Protein AF-0000000079019647 (afdb_homodimer)

pLDDT: mean 91.31, std 11.48, range [35.97, 98.75]

Sequence (266 aa):
MFEDVRTRSVQATQAAEEFSKLYFETFDKRRQAICKIYQDKATVVWNGNAVSGTEEITKFFDSLPQSEFVTEGMDTQPIGAGIQNEGSNAIMVTFYGKVKFAGSNFKTFTQTFILSAHDNKWKIVSDNFRFTEMFEDVRTRSVQATQAAEEFSKLYFETFDKRRQAICKIYQDKATVVWNGNAVSGTEEITKFFDSLPQSEFVTEGMDTQPIGAGIQNEGSNAIMVTFYGKVKFAGSNFKTFTQTFILSAHDNKWKIVSDNFRFTE

Solvent-accessible surface area (backbone atoms only — not comparable to full-atom values): 13837 Å² total; per-residue (Å²): 123,74,69,54,56,57,52,42,45,52,51,34,45,53,52,46,53,54,46,48,55,53,49,54,47,29,56,66,76,37,54,89,56,42,49,75,48,37,38,66,78,18,38,36,31,54,67,82,44,74,40,5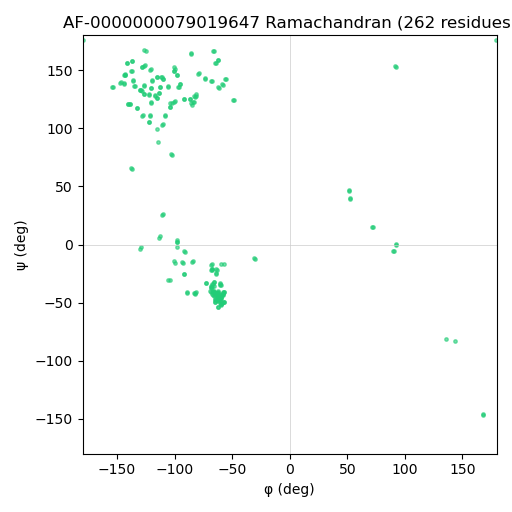4,27,48,68,50,44,41,54,51,60,69,68,50,66,60,61,49,79,44,79,73,47,74,46,67,40,61,46,18,72,59,53,60,55,87,77,34,52,28,31,39,37,34,39,32,32,38,34,26,40,69,96,52,66,74,39,31,32,41,37,39,34,36,34,23,51,58,97,91,36,73,28,30,33,33,38,42,37,35,75,38,116,122,73,69,54,56,58,50,43,43,52,52,34,46,52,53,48,52,55,47,48,54,52,49,54,48,30,56,67,75,36,54,90,57,44,50,75,48,36,38,66,78,18,38,37,31,54,66,82,44,74,39,55,26,48,70,50,44,41,54,52,59,69,67,50,66,61,61,50,80,46,78,74,48,75,46,67,40,63,45,18,72,61,54,60,53,88,76,33,54,27,31,38,37,37,39,32,34,37,34,25,40,69,95,54,67,74,39,32,32,40,37,39,35,36,34,22,53,56,96,92,37,74,27,30,33,33,37,42,36,36,76,41,111

Secondary structure (DSSP, 8-state):
--HHHHHHHHHHHHHHHHHHHHHHHHHHH-GGGGGGGEEEEEEEEETTEEEESHHHHHHHHHHSPPEEEEEEEEEEEE-HHHHS-TT--EEEEEEEEEEEETTS--EEEEEEEEEEEETTEEEEEEEEEEEE-/--HHHHHHHHHHHHHHHHHHHHHHHHHHH-GGGGGGGEEEEEEEEETTEEEESHHHHHHHHHHSPPEEEEEEEEEEEE-HHHHS-TT--EEEEEEEEEEEETTS--EEEEEEEEEEEETTEEEEEEEEEEEE-

Nearest PDB structures (foldseek):
  1jkg-assembly1_A  TM=9.512E-01  e=1.164E-14  Homo sapiens
  6ihj-assembly1_B  TM=9.553E-01  e=8.225E-14  Drosophila melanogaster
  3nv0-assembly1_B  TM=9.045E-01  e=6.886E-14  Caenorhabditis elegans
  6mrk-assembly2_V  TM=9.485E-01  e=3.617E-13  Drosophila melanogaster
  1ask-assembly1_B  TM=9.361E-01  e=2.065E-09  Rattus norvegicus

Organism: Lymnaea stagnalis (NCBI:txid6523)

InterPro domains:
  IPR002075 Nuclear transport factor 2 domain [PF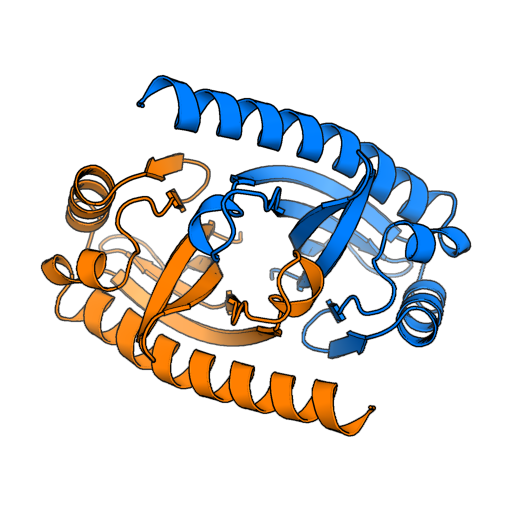02136] (16-131)
  IPR018222 Nuclear transport factor 2, eukaryote [PS50177] (15-131)
  IPR018222 Nuclear transport factor 2, eukaryote [cd00780] (11-133)
  IPR032710 NTF2-like domain superfamily [SSF54427] (5-132)
  IPR045875 Nuclear transport factor 2 [PTHR12612] (11-132)

Foldseek 3Di:
DVVVQVVLQVVQVVVLVVVVVVQVCCLQPPQLCNLVQADQFAWEQAANDIDTGSVRVNVVSVPFAHKDDDWPDKDKHFCQVPVDDPPWGKMKMKTWDWMDGPPGDIFIKIKIFIWTDDPNGTHTRYIYIHTDD/DVVVQVVLQVVQVVVLVVVVVVQVCCLQPPQLCNLVQADQFAWEQAANDIDTGSVRVNVVSVPFAHKDDDWPDKDKHFDQVPPDDPPWGKMKMKTWDWMDGPPGDIFIKIKIFIWTDDPNGTHTRYIYIHTDD

Structure (mmCIF, N/CA/C/O backbone):
data_AF-0000000079019647-model_v1
#
loop_
_entity.id
_entity.type
_entity.pdbx_description
1 polymer 'NTF2-related export protein'
#
loop_
_atom_site.group_PDB
_atom_site.id
_atom_site.type_symbol
_atom_site.label_atom_id
_atom_site.label_alt_id
_atom_site.label_comp_id
_atom_site.label_asym_id
_atom_site.label_entity_id
_atom_site.label_seq_id
_atom_site.pdbx_PDB_ins_code
_atom_site.Cartn_x
_atom_site.Cartn_y
_atom_site.Cartn_z
_atom_site.occupancy
_atom_site.B_iso_or_equiv
_atom_site.auth_seq_id
_atom_site.auth_comp_id
_atom_site.auth_asym_id
_atom_site.auth_atom_id
_atom_site.pdbx_PDB_model_num
ATOM 1 N N . MET A 1 1 ? 14.734 19.859 -12.234 1 35.97 1 MET A N 1
ATOM 2 C CA . MET A 1 1 ? 14.398 19.391 -10.891 1 35.97 1 MET A CA 1
ATOM 3 C C . MET A 1 1 ? 12.969 18.844 -10.852 1 35.97 1 MET A C 1
ATOM 5 O O . MET A 1 1 ? 12.711 17.828 -10.219 1 35.97 1 MET A O 1
ATOM 9 N N . PHE A 1 2 ? 11.961 19.688 -11.484 1 45.34 2 PHE A N 1
ATOM 10 C CA . PHE A 1 2 ? 10.523 19.516 -11.672 1 45.34 2 PHE A CA 1
ATOM 11 C C . PHE A 1 2 ? 10.227 18.406 -12.656 1 45.34 2 PHE A C 1
ATOM 13 O O . PHE A 1 2 ? 9.258 17.656 -12.5 1 45.34 2 PHE A O 1
ATOM 20 N N . GLU A 1 3 ? 11.055 18.359 -13.727 1 50.12 3 GLU A N 1
ATOM 21 C CA . GLU A 1 3 ? 11.062 17.406 -14.828 1 50.12 3 GLU A CA 1
ATOM 22 C C . GLU A 1 3 ? 11.219 15.977 -14.312 1 50.12 3 GLU A C 1
ATOM 24 O O . GLU A 1 3 ? 10.664 15.039 -14.883 1 50.12 3 GLU A O 1
ATOM 29 N N . ASP A 1 4 ? 11.688 15.742 -12.984 1 76.06 4 ASP A N 1
ATOM 30 C CA . ASP A 1 4 ? 12.172 14.461 -12.477 1 76.06 4 ASP A CA 1
ATOM 31 C C . ASP A 1 4 ? 11.039 13.664 -11.828 1 76.06 4 ASP A C 1
ATOM 33 O O . ASP A 1 4 ? 10.859 12.484 -12.125 1 76.06 4 ASP A O 1
ATOM 37 N N . VAL A 1 5 ? 10.023 14.594 -11.375 1 73.12 5 VAL A N 1
ATOM 38 C CA . VAL A 1 5 ? 8.938 13.891 -10.695 1 73.12 5 VAL A CA 1
ATOM 39 C C . VAL A 1 5 ? 7.961 13.328 -11.727 1 73.12 5 VAL A C 1
ATOM 41 O O . 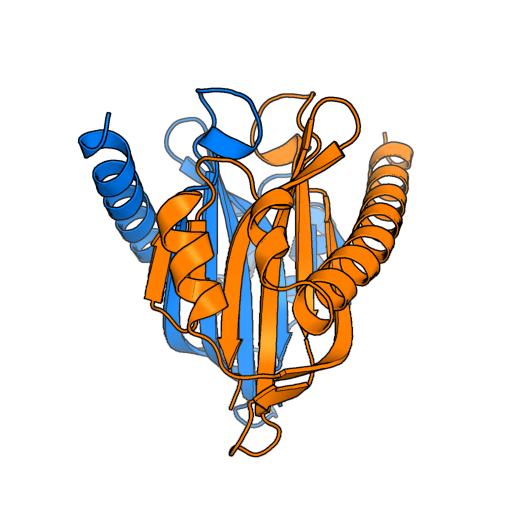VAL A 1 5 ? 7.488 12.195 -11.594 1 73.12 5 VAL A O 1
ATOM 44 N N . ARG A 1 6 ? 7.668 14.148 -12.766 1 79.5 6 ARG A N 1
ATOM 45 C CA . ARG A 1 6 ? 6.738 13.734 -13.812 1 79.5 6 ARG A CA 1
ATOM 46 C C . ARG A 1 6 ? 7.266 12.523 -14.562 1 79.5 6 ARG A C 1
ATOM 48 O O . ARG A 1 6 ? 6.508 11.602 -14.867 1 79.5 6 ARG A O 1
ATOM 55 N N . THR A 1 7 ? 8.5 12.609 -14.859 1 84.88 7 THR A N 1
ATOM 56 C CA . THR A 1 7 ? 9.109 11.492 -15.578 1 84.88 7 THR A CA 1
ATOM 57 C C . THR A 1 7 ? 9.055 10.219 -14.734 1 84.88 7 THR A C 1
ATOM 59 O O . THR A 1 7 ? 8.75 9.141 -15.25 1 84.88 7 THR A O 1
ATOM 62 N N . ARG A 1 8 ? 9.289 10.375 -13.508 1 86.44 8 ARG A N 1
ATOM 63 C CA . ARG A 1 8 ? 9.266 9.219 -12.625 1 86.44 8 ARG A CA 1
ATOM 64 C C . ARG A 1 8 ? 7.852 8.656 -12.5 1 86.44 8 ARG A C 1
ATOM 66 O O . ARG A 1 8 ? 7.664 7.438 -12.445 1 86.44 8 ARG A O 1
ATOM 73 N N . SER A 1 9 ? 6.891 9.508 -12.492 1 89.06 9 SER A N 1
ATOM 74 C CA . SER A 1 9 ? 5.496 9.086 -12.406 1 89.06 9 SER A CA 1
ATOM 75 C C . SER A 1 9 ? 5.07 8.328 -13.664 1 89.06 9 SER A C 1
ATOM 77 O O . SER A 1 9 ? 4.375 7.316 -13.57 1 89.06 9 SER A O 1
ATOM 79 N N . VAL A 1 10 ? 5.488 8.789 -14.797 1 91.38 10 VAL A N 1
ATOM 80 C CA . VAL A 1 10 ? 5.137 8.148 -16.047 1 91.38 10 VAL A CA 1
ATOM 81 C C . VAL A 1 10 ? 5.805 6.777 -16.141 1 91.38 10 VAL A C 1
ATOM 83 O O . VAL A 1 10 ? 5.168 5.793 -16.531 1 91.38 10 VAL A O 1
ATOM 86 N N . GLN A 1 11 ? 7.016 6.723 -15.758 1 89.62 11 GLN A N 1
ATOM 87 C CA . GLN A 1 11 ? 7.738 5.457 -15.766 1 89.62 11 GLN A CA 1
ATOM 88 C C . GLN A 1 11 ? 7.098 4.453 -14.805 1 89.62 11 GLN A C 1
ATOM 90 O O . GLN A 1 11 ? 6.977 3.271 -15.125 1 89.62 11 GLN A O 1
ATOM 95 N N . ALA A 1 12 ? 6.734 4.961 -13.672 1 92.75 12 ALA A N 1
ATOM 96 C CA . ALA A 1 12 ? 6.086 4.098 -12.688 1 92.75 12 ALA A CA 1
ATOM 97 C C . ALA A 1 12 ? 4.766 3.551 -13.219 1 92.75 12 ALA A C 1
ATOM 99 O O . ALA A 1 12 ? 4.457 2.371 -13.031 1 92.75 12 ALA A O 1
ATOM 100 N N . THR A 1 13 ? 3.969 4.414 -13.891 1 95 13 THR A N 1
ATOM 101 C CA . THR A 1 13 ? 2.68 3.992 -14.43 1 95 13 THR A CA 1
ATOM 102 C C . THR A 1 13 ? 2.867 2.939 -15.516 1 95 13 THR A C 1
ATOM 104 O O . THR A 1 13 ? 2.141 1.945 -15.555 1 95 13 THR A O 1
ATOM 107 N N . GLN A 1 14 ? 3.83 3.107 -16.359 1 95 14 GLN A N 1
ATOM 108 C CA . GLN A 1 14 ? 4.105 2.143 -17.422 1 95 14 GLN A CA 1
ATOM 109 C C . GLN A 1 14 ? 4.555 0.803 -16.844 1 95 14 GLN A C 1
ATOM 111 O O . GLN A 1 14 ? 4.07 -0.252 -17.25 1 95 14 GLN A O 1
ATOM 116 N N . ALA A 1 15 ? 5.48 0.848 -15.914 1 93.69 15 ALA A N 1
ATOM 117 C CA . ALA A 1 15 ? 5.934 -0.363 -15.234 1 93.69 15 ALA A CA 1
ATOM 118 C C . ALA A 1 15 ? 4.77 -1.084 -14.562 1 93.69 15 ALA A C 1
ATOM 120 O O . ALA A 1 15 ? 4.664 -2.311 -14.641 1 93.69 15 ALA A O 1
ATOM 121 N N . ALA A 1 16 ? 3.877 -0.344 -13.945 1 96.56 16 ALA A N 1
ATOM 122 C CA . ALA A 1 16 ? 2.727 -0.914 -13.25 1 96.56 16 ALA A CA 1
ATOM 123 C C . ALA A 1 16 ? 1.771 -1.59 -14.227 1 96.56 16 ALA A C 1
ATOM 125 O O . ALA A 1 16 ? 1.194 -2.637 -13.922 1 96.56 16 ALA A O 1
ATOM 126 N N . GLU A 1 17 ? 1.569 -0.994 -15.359 1 96.94 17 GLU A N 1
ATOM 127 C CA . GLU A 1 17 ? 0.697 -1.578 -16.375 1 96.94 17 GLU A CA 1
ATOM 128 C C . GLU A 1 17 ? 1.252 -2.906 -16.875 1 96.94 17 GLU A C 1
ATOM 130 O O . GLU A 1 17 ? 0.514 -3.885 -17.016 1 96.94 17 GLU A O 1
ATOM 135 N N . GLU A 1 18 ? 2.457 -2.939 -17.188 1 95.75 18 GLU A N 1
ATOM 136 C CA . GLU A 1 18 ? 3.094 -4.18 -17.625 1 95.75 18 GLU A CA 1
ATOM 137 C C . GLU A 1 18 ? 3.051 -5.238 -16.516 1 95.75 18 GLU A C 1
ATOM 139 O O . GLU A 1 18 ? 2.744 -6.402 -16.781 1 95.75 18 GLU A O 1
ATOM 144 N N . PHE A 1 19 ? 3.367 -4.789 -15.336 1 97 19 PHE A N 1
ATOM 145 C CA . PHE A 1 19 ? 3.311 -5.676 -14.18 1 97 19 PHE A CA 1
ATOM 146 C C . PHE A 1 19 ? 1.911 -6.258 -14.016 1 97 19 PHE A C 1
ATOM 148 O O . PHE A 1 19 ? 1.758 -7.449 -13.734 1 97 19 PHE A O 1
ATOM 155 N N . SER A 1 20 ? 0.927 -5.457 -14.172 1 97.5 20 SER A N 1
ATOM 156 C CA . SER A 1 20 ? -0.461 -5.879 -14.016 1 97.5 20 SER A CA 1
ATOM 157 C C . SER A 1 20 ? -0.795 -7.035 -14.953 1 97.5 20 SER A C 1
ATOM 159 O O . SER A 1 20 ? -1.326 -8.062 -14.523 1 97.5 20 SER A O 1
ATOM 161 N N . LYS A 1 21 ? -0.462 -6.863 -16.172 1 96.69 21 LYS A N 1
ATOM 162 C CA . LYS A 1 21 ? -0.721 -7.906 -17.156 1 96.69 21 LYS A CA 1
ATOM 163 C C . LYS A 1 21 ? 0.004 -9.195 -16.797 1 96.69 21 LYS A C 1
ATOM 165 O O . LYS A 1 21 ? -0.597 -10.273 -16.797 1 96.69 21 LYS A O 1
ATOM 170 N N . LEU A 1 22 ? 1.236 -9.07 -16.469 1 96.38 22 LEU A N 1
ATOM 171 C CA . LEU A 1 22 ? 2.041 -10.227 -16.094 1 96.38 22 LEU A CA 1
ATOM 172 C C . LEU A 1 22 ? 1.45 -10.93 -14.883 1 96.38 22 LEU A C 1
ATOM 174 O O . LEU A 1 22 ? 1.253 -12.148 -14.898 1 96.38 22 LEU A O 1
ATOM 178 N N . TYR A 1 23 ? 1.194 -10.227 -13.906 1 97.69 23 TYR A N 1
ATOM 179 C CA . TYR A 1 23 ? 0.756 -10.789 -12.633 1 97.69 23 TYR A CA 1
ATOM 180 C C . TYR A 1 23 ? -0.569 -11.523 -12.781 1 97.69 23 TYR A C 1
ATOM 182 O O . TYR A 1 23 ? -0.68 -12.695 -12.422 1 97.69 23 TYR A O 1
ATOM 190 N N . PHE A 1 24 ? -1.524 -10.852 -13.305 1 96.75 24 PHE A N 1
ATOM 191 C CA . PHE A 1 24 ? -2.855 -11.453 -13.312 1 96.75 24 PHE A CA 1
ATOM 192 C C . PHE A 1 24 ? -2.932 -12.586 -14.32 1 96.75 24 PHE A C 1
ATOM 194 O O . PHE A 1 24 ? -3.652 -13.562 -14.109 1 96.75 24 PHE A O 1
ATOM 201 N N . GLU A 1 25 ? -2.193 -12.438 -15.414 1 96 25 GLU A N 1
ATOM 202 C CA . GLU A 1 25 ? -2.117 -13.57 -16.328 1 96 25 GLU A CA 1
ATOM 203 C C . GLU A 1 25 ? -1.472 -14.773 -15.664 1 96 25 GLU A C 1
ATOM 205 O O . GLU A 1 25 ? -1.958 -15.898 -15.797 1 96 25 GLU A O 1
ATOM 210 N N . THR A 1 26 ? -0.358 -14.578 -15.008 1 96.38 26 THR A N 1
ATOM 211 C CA . THR A 1 26 ? 0.317 -15.664 -14.305 1 96.38 26 THR A CA 1
ATOM 212 C C . THR A 1 26 ? -0.584 -16.25 -13.227 1 96.38 26 THR A C 1
ATOM 214 O O . THR A 1 26 ? -0.712 -17.469 -13.109 1 96.38 26 THR A O 1
ATOM 217 N N . PHE A 1 27 ? -1.229 -15.398 -12.461 1 95.62 27 PHE A N 1
ATOM 218 C CA . PHE A 1 27 ? -2.123 -15.828 -11.391 1 95.62 27 PHE A CA 1
ATOM 219 C C . PHE A 1 27 ? -3.236 -16.719 -11.938 1 95.62 27 PHE A C 1
ATOM 221 O O . PHE A 1 27 ? -3.604 -17.719 -11.32 1 95.62 27 PHE A O 1
ATOM 228 N N . ASP A 1 28 ? -3.807 -16.375 -13.078 1 91.06 28 ASP A N 1
ATOM 229 C CA . ASP A 1 28 ? -4.965 -17.047 -13.664 1 91.06 28 ASP A CA 1
ATOM 230 C C . ASP A 1 28 ? -4.551 -18.312 -14.414 1 91.06 28 ASP A C 1
ATOM 232 O O . ASP A 1 28 ? -5.199 -19.344 -14.289 1 91.06 28 ASP A O 1
ATOM 236 N N . LYS A 1 29 ? -3.441 -18.219 -15.133 1 92.88 29 LYS A N 1
ATOM 237 C CA . LYS A 1 29 ? -3.123 -19.281 -16.078 1 92.88 29 LYS A CA 1
ATOM 238 C C . LYS A 1 29 ? -1.995 -20.156 -15.562 1 92.88 29 LYS A C 1
ATOM 240 O O . LYS A 1 29 ? -1.876 -21.328 -15.953 1 92.88 29 LYS A O 1
ATOM 245 N N . ARG A 1 30 ? -1.063 -19.641 -14.773 1 94.12 30 ARG A N 1
ATOM 246 C CA . ARG A 1 30 ? 0.129 -20.344 -14.32 1 94.12 30 ARG A CA 1
ATOM 247 C C . ARG A 1 30 ? 0.401 -20.078 -12.844 1 94.12 30 ARG A C 1
ATOM 249 O O . ARG A 1 30 ? 1.49 -19.625 -12.484 1 94.12 30 ARG A O 1
ATOM 256 N N . ARG A 1 31 ? -0.464 -20.516 -12.047 1 94.25 31 ARG A N 1
ATOM 257 C CA . ARG A 1 31 ? -0.413 -20.234 -10.617 1 94.25 31 ARG A CA 1
ATOM 258 C C . ARG A 1 31 ? 0.878 -20.75 -9.992 1 94.25 31 ARG A C 1
ATOM 260 O O . ARG A 1 31 ? 1.461 -20.109 -9.117 1 94.25 31 ARG A O 1
ATOM 267 N N . GLN A 1 32 ? 1.364 -21.859 -10.469 1 93.19 32 GLN A N 1
ATOM 268 C CA . GLN A 1 32 ? 2.545 -22.5 -9.906 1 93.19 32 GLN A CA 1
ATOM 269 C C . GLN A 1 32 ? 3.795 -21.656 -10.141 1 93.19 32 GLN A C 1
ATOM 271 O O . GLN A 1 32 ? 4.785 -21.797 -9.422 1 93.19 32 GLN A O 1
ATOM 276 N N . ALA A 1 33 ? 3.723 -20.766 -11.125 1 95.38 33 ALA A N 1
ATOM 277 C CA . ALA A 1 33 ? 4.891 -19.969 -11.5 1 95.38 33 ALA A CA 1
ATOM 278 C C . ALA A 1 33 ? 4.836 -18.594 -10.859 1 95.38 33 ALA A C 1
ATOM 280 O O . ALA A 1 33 ? 5.742 -17.766 -11.055 1 95.38 33 ALA A O 1
ATOM 281 N N . ILE A 1 34 ? 3.799 -18.312 -10.039 1 96.38 34 ILE A N 1
ATOM 282 C CA . ILE A 1 34 ? 3.564 -16.953 -9.555 1 96.38 34 ILE A CA 1
ATOM 283 C C . ILE A 1 34 ? 4.711 -16.516 -8.641 1 96.38 34 ILE A C 1
ATOM 285 O O . ILE A 1 34 ? 5.086 -15.352 -8.609 1 96.38 34 ILE A O 1
ATOM 289 N N . CYS A 1 35 ? 5.305 -17.453 -7.906 1 95.94 35 CYS A N 1
ATOM 290 C CA . CYS A 1 35 ? 6.363 -17.141 -6.949 1 95.94 35 CYS A CA 1
ATOM 291 C C . CYS A 1 35 ? 7.586 -16.562 -7.652 1 95.94 35 CYS A C 1
ATOM 293 O O . CYS A 1 35 ? 8.406 -15.898 -7.023 1 95.94 35 CYS A O 1
ATOM 295 N N . LYS A 1 36 ? 7.73 -16.828 -8.945 1 95.31 36 LYS A N 1
ATOM 296 C CA . LYS A 1 36 ? 8.875 -16.344 -9.711 1 95.31 36 LYS A CA 1
ATOM 297 C C . LYS A 1 36 ? 8.852 -14.82 -9.852 1 95.31 36 LYS A C 1
ATOM 299 O O . LYS A 1 36 ? 9.859 -14.211 -10.195 1 95.31 36 LYS A O 1
ATOM 304 N N . ILE A 1 37 ? 7.688 -14.211 -9.602 1 96.31 37 ILE A N 1
ATOM 305 C CA . ILE A 1 37 ? 7.562 -12.758 -9.75 1 96.31 37 ILE A CA 1
ATOM 306 C C . ILE A 1 37 ? 7.867 -12.078 -8.414 1 96.31 37 ILE A C 1
ATOM 308 O O . ILE A 1 37 ? 7.922 -10.852 -8.336 1 96.31 37 ILE A O 1
ATOM 312 N N . TYR A 1 38 ? 8.062 -12.883 -7.352 1 96.75 38 TYR A N 1
ATOM 313 C CA . TYR A 1 38 ? 8.383 -12.383 -6.02 1 96.75 38 TYR A CA 1
ATOM 314 C C . TYR A 1 38 ? 9.883 -12.453 -5.758 1 96.75 38 TYR A C 1
ATOM 316 O O . TYR A 1 38 ? 10.562 -13.359 -6.254 1 96.75 38 TYR A O 1
ATOM 324 N N . GLN A 1 39 ? 10.391 -11.516 -5.031 1 94.12 39 GLN A N 1
ATOM 325 C CA . GLN A 1 39 ? 11.727 -11.695 -4.469 1 94.12 39 GLN A CA 1
ATOM 326 C C . GLN A 1 39 ? 11.766 -12.883 -3.51 1 94.12 39 GLN A C 1
ATOM 328 O O . GLN A 1 39 ? 10.734 -13.273 -2.955 1 94.12 39 GLN A O 1
ATOM 333 N N . ASP A 1 40 ? 12.969 -13.438 -3.262 1 92 40 ASP A N 1
ATOM 334 C CA . ASP A 1 40 ? 13.133 -14.641 -2.451 1 92 40 ASP A CA 1
ATOM 335 C C . ASP A 1 40 ? 12.625 -14.422 -1.03 1 92 40 ASP A C 1
ATOM 337 O O . ASP A 1 40 ? 12.062 -15.328 -0.418 1 92 40 ASP A O 1
ATOM 341 N N . LYS A 1 41 ? 12.773 -13.188 -0.519 1 89.62 41 LYS A N 1
ATOM 342 C CA . LYS A 1 41 ? 12.375 -12.922 0.86 1 89.62 41 LYS A CA 1
ATOM 343 C C . LYS A 1 41 ? 11.141 -12.023 0.912 1 89.62 41 LYS A C 1
ATOM 345 O O . LYS A 1 41 ? 10.938 -11.297 1.884 1 89.62 41 LYS A O 1
ATOM 350 N N . ALA A 1 42 ? 10.367 -12.062 -0.139 1 94.62 42 ALA A N 1
ATOM 351 C CA . ALA A 1 42 ? 9.172 -11.227 -0.187 1 94.62 42 ALA A CA 1
ATOM 352 C C . ALA A 1 42 ? 8.172 -11.633 0.896 1 94.62 42 ALA A C 1
ATOM 354 O O . ALA A 1 42 ? 8.219 -12.758 1.401 1 94.62 42 ALA A O 1
ATOM 355 N N . THR A 1 43 ? 7.34 -10.727 1.258 1 95.81 43 THR A N 1
ATOM 356 C CA . THR A 1 43 ? 6.266 -10.977 2.213 1 95.81 43 THR A CA 1
ATOM 357 C C . THR A 1 43 ? 4.902 -10.695 1.582 1 95.81 43 THR A C 1
ATOM 359 O O . THR A 1 43 ? 4.73 -9.695 0.881 1 95.81 43 THR A O 1
ATOM 362 N N . VAL A 1 44 ? 3.994 -11.617 1.825 1 97.62 44 VAL A N 1
ATOM 363 C CA . VAL A 1 44 ? 2.596 -11.461 1.438 1 97.62 44 VAL A CA 1
ATOM 364 C C . VAL A 1 44 ? 1.717 -11.398 2.684 1 97.62 44 VAL A C 1
ATOM 366 O O . VAL A 1 44 ? 1.832 -12.25 3.572 1 97.62 44 VAL A O 1
ATOM 369 N N . VAL A 1 45 ? 0.916 -10.391 2.803 1 98 45 VAL A N 1
ATOM 370 C CA . VAL A 1 45 ? -0.167 -10.359 3.781 1 98 45 VAL A CA 1
ATOM 371 C C . VAL A 1 45 ? -1.511 -10.492 3.068 1 98 45 VAL A C 1
ATOM 373 O O . VAL A 1 45 ? -1.926 -9.586 2.338 1 98 45 VAL A O 1
ATOM 376 N N . TRP A 1 46 ? -2.172 -11.648 3.297 1 98.12 46 TRP A N 1
ATOM 377 C CA . TRP A 1 46 ? -3.445 -11.961 2.654 1 98.12 46 TRP A CA 1
ATOM 378 C C . TRP A 1 46 ? -4.582 -11.953 3.67 1 98.12 46 TRP A C 1
ATOM 380 O O . TRP A 1 46 ? -4.727 -12.883 4.461 1 98.12 46 TRP A O 1
ATOM 390 N N . ASN A 1 47 ? -5.352 -10.875 3.639 1 96.44 47 ASN A N 1
ATOM 391 C CA . ASN A 1 47 ? -6.43 -10.672 4.602 1 96.44 47 ASN A CA 1
ATOM 392 C C . ASN A 1 47 ? -5.941 -10.844 6.035 1 96.44 47 ASN A C 1
ATOM 394 O O . ASN A 1 47 ? -6.559 -11.562 6.824 1 96.44 47 ASN A O 1
ATOM 398 N N . GLY A 1 48 ? -4.816 -10.211 6.23 1 95.69 48 GLY A N 1
ATOM 399 C CA . GLY A 1 48 ? -4.312 -10.18 7.594 1 95.69 48 GLY A CA 1
ATOM 400 C C . GLY A 1 48 ? -3.395 -11.344 7.918 1 95.69 48 GLY A C 1
ATOM 401 O O . GLY A 1 48 ? -2.775 -11.383 8.984 1 95.69 48 GLY A O 1
ATOM 402 N N . ASN A 1 49 ? -3.25 -12.289 7.02 1 95.94 49 ASN A N 1
ATOM 403 C CA . ASN A 1 49 ? -2.396 -13.453 7.234 1 95.94 49 ASN A CA 1
ATOM 404 C C . ASN A 1 49 ? -1.072 -13.32 6.488 1 95.94 49 ASN A C 1
ATOM 406 O O . ASN A 1 49 ? -1.05 -13.281 5.254 1 95.94 49 ASN A O 1
ATOM 410 N N . ALA A 1 50 ? 0.003 -13.383 7.234 1 95.88 50 ALA A N 1
ATOM 411 C CA . ALA A 1 50 ? 1.315 -13.141 6.637 1 95.88 50 ALA A CA 1
ATOM 412 C C . ALA A 1 50 ? 1.987 -14.453 6.246 1 95.88 50 ALA A C 1
ATOM 414 O O . ALA A 1 50 ? 1.9 -15.445 6.973 1 95.88 50 ALA A O 1
ATOM 415 N N . VAL A 1 51 ? 2.578 -14.477 5.145 1 95.75 51 VAL A N 1
ATOM 416 C CA . VAL A 1 51 ? 3.469 -15.539 4.691 1 95.75 51 VAL A CA 1
ATOM 417 C C . VAL A 1 51 ? 4.711 -14.938 4.047 1 95.75 51 VAL A C 1
ATOM 419 O O . VAL A 1 51 ? 4.629 -13.914 3.363 1 95.75 51 VAL A O 1
ATOM 422 N N . SER A 1 52 ? 5.832 -15.508 4.273 1 94.62 52 SER A N 1
ATOM 423 C CA . SER A 1 52 ? 7.066 -14.977 3.711 1 94.62 52 SER A CA 1
ATOM 424 C C . SER A 1 52 ? 7.953 -16.094 3.164 1 94.62 52 SER A C 1
ATOM 426 O O . SER A 1 52 ? 7.961 -17.203 3.697 1 94.62 52 SER A O 1
ATOM 428 N N . GLY A 1 53 ? 8.664 -15.672 2.145 1 93.5 53 GLY A N 1
ATOM 429 C CA . GLY A 1 53 ? 9.594 -16.625 1.548 1 93.5 53 GLY A CA 1
ATOM 430 C C . GLY A 1 53 ? 8.992 -17.406 0.403 1 93.5 53 GLY A C 1
ATOM 431 O O . GLY A 1 53 ? 7.785 -17.672 0.392 1 93.5 53 GLY A O 1
ATOM 432 N N . THR A 1 54 ? 9.836 -17.828 -0.49 1 94.25 54 THR A N 1
ATOM 433 C CA . THR A 1 54 ? 9.422 -18.438 -1.744 1 94.25 54 THR A CA 1
ATOM 434 C C . THR A 1 54 ? 8.594 -19.688 -1.479 1 94.25 54 THR A C 1
ATOM 436 O O . THR A 1 54 ? 7.523 -19.875 -2.064 1 94.25 54 THR A O 1
ATOM 439 N N . GLU A 1 55 ? 9.047 -20.516 -0.589 1 95.56 55 GLU A N 1
ATOM 440 C CA . GLU A 1 55 ? 8.375 -21.797 -0.335 1 95.56 55 GLU A CA 1
ATOM 441 C C . GLU A 1 55 ? 6.977 -21.578 0.234 1 95.56 55 GLU A C 1
ATOM 443 O O . GLU A 1 55 ? 6.004 -22.141 -0.265 1 95.56 55 GLU A O 1
ATOM 448 N N . GLU A 1 56 ? 6.855 -20.75 1.257 1 96.56 56 GLU A N 1
ATOM 449 C CA . GLU A 1 56 ? 5.574 -20.516 1.919 1 96.56 56 GLU A CA 1
ATOM 450 C C . GLU A 1 56 ? 4.609 -19.766 1.006 1 96.56 56 GLU A C 1
ATOM 452 O O . GLU A 1 56 ? 3.404 -20.016 1.022 1 96.56 56 GLU A O 1
ATOM 457 N N . ILE A 1 57 ? 5.133 -18.859 0.24 1 97.19 57 ILE A N 1
ATOM 458 C CA . ILE A 1 57 ? 4.305 -18.125 -0.709 1 97.19 57 ILE A CA 1
ATOM 459 C C . ILE A 1 57 ? 3.762 -19.078 -1.771 1 97.19 57 ILE A C 1
ATOM 461 O O . ILE A 1 57 ? 2.574 -19.047 -2.1 1 97.19 57 ILE A O 1
ATOM 465 N N . THR A 1 58 ? 4.641 -19.953 -2.26 1 96.81 58 THR A N 1
ATOM 466 C CA . THR A 1 58 ? 4.223 -20.938 -3.254 1 96.81 58 THR A CA 1
ATOM 467 C C . THR A 1 58 ? 3.1 -21.812 -2.709 1 96.81 58 THR A C 1
ATOM 469 O O . THR A 1 58 ? 2.062 -21.984 -3.357 1 96.81 58 THR A O 1
ATOM 472 N N . LYS A 1 59 ? 3.287 -22.375 -1.513 1 97.06 59 LYS A N 1
ATOM 473 C CA . LYS A 1 59 ? 2.281 -23.219 -0.88 1 97.06 59 LYS A CA 1
ATOM 474 C C . LYS A 1 59 ? 0.966 -22.469 -0.697 1 97.06 59 LYS A C 1
ATOM 476 O O . LYS A 1 59 ? -0.11 -23.031 -0.915 1 97.06 59 LYS A O 1
ATOM 481 N N . PHE A 1 60 ? 1.06 -21.25 -0.276 1 97.81 60 PHE A N 1
ATOM 482 C CA . PHE A 1 60 ? -0.123 -20.438 -0.019 1 97.81 60 PHE A CA 1
ATOM 483 C C . PHE A 1 60 ? -0.949 -20.266 -1.287 1 97.81 60 PHE A C 1
ATOM 485 O O . PHE A 1 60 ? -2.148 -20.547 -1.296 1 97.81 60 PHE A O 1
ATOM 492 N N . PHE A 1 61 ? -0.274 -19.844 -2.396 1 97.19 61 PHE A N 1
ATOM 493 C CA . PHE A 1 61 ? -1.004 -19.594 -3.635 1 97.19 61 PHE A CA 1
ATOM 494 C C . PHE A 1 61 ? -1.559 -20.891 -4.211 1 97.19 61 PHE A C 1
ATOM 496 O O . PHE A 1 61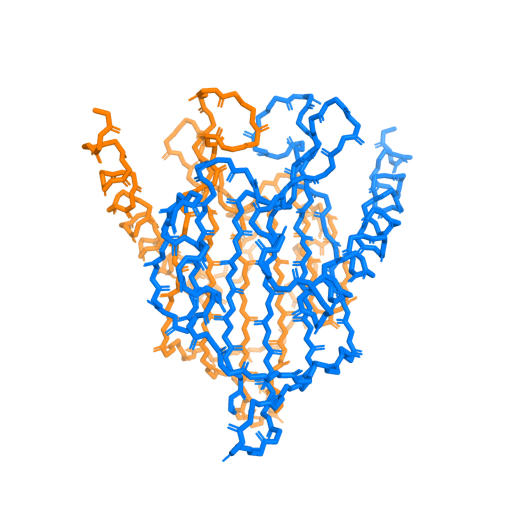 ? -2.648 -20.891 -4.785 1 97.19 61 PHE A O 1
ATOM 503 N N . ASP A 1 62 ? -0.822 -21.938 -4.02 1 95.44 62 ASP A N 1
ATOM 504 C CA . ASP A 1 62 ? -1.29 -23.234 -4.492 1 95.44 62 ASP A CA 1
ATOM 505 C C . ASP A 1 62 ? -2.559 -23.656 -3.758 1 95.44 62 ASP A C 1
ATOM 507 O O . ASP A 1 62 ? -3.357 -24.438 -4.289 1 95.44 62 ASP A O 1
ATOM 511 N N . SER A 1 63 ? -2.723 -23.172 -2.609 1 96.38 63 SER A N 1
ATOM 512 C CA . SER A 1 63 ? -3.85 -23.594 -1.779 1 96.38 63 SER A CA 1
ATOM 513 C C . SER A 1 63 ? -5.109 -22.797 -2.121 1 96.38 63 SER A C 1
ATOM 515 O O . SER A 1 63 ? -6.211 -23.156 -1.705 1 96.38 63 SER A O 1
ATOM 517 N N . LEU A 1 64 ? -4.945 -21.703 -2.846 1 96.06 64 LEU A N 1
ATOM 518 C CA . LEU A 1 64 ? -6.094 -20.859 -3.166 1 96.06 64 LEU A CA 1
ATOM 519 C C . LEU A 1 64 ? -6.969 -21.531 -4.227 1 96.06 64 LEU A C 1
ATOM 521 O O . LEU A 1 64 ? -6.457 -22.125 -5.176 1 96.06 64 LEU A O 1
ATOM 525 N N . PRO A 1 65 ? -8.281 -21.375 -4.117 1 95.88 65 PRO A N 1
ATOM 526 C CA . PRO A 1 65 ? -9.156 -21.812 -5.203 1 95.88 65 PRO A CA 1
ATOM 527 C C . PRO A 1 65 ? -8.969 -21 -6.48 1 95.88 65 PRO A C 1
ATOM 529 O O . PRO A 1 65 ? -8.312 -19.953 -6.457 1 95.88 65 PRO A O 1
ATOM 532 N N . GLN A 1 66 ? -9.547 -21.547 -7.57 1 95.38 66 GLN A N 1
ATOM 533 C CA . GLN A 1 66 ? -9.57 -20.75 -8.797 1 95.38 66 GLN A CA 1
ATOM 534 C C . GLN A 1 66 ? -10.234 -19.406 -8.57 1 95.38 66 GLN A C 1
ATOM 536 O O . GLN A 1 66 ? -11.227 -19.312 -7.844 1 95.38 66 GLN A O 1
ATOM 541 N N . SER A 1 67 ? -9.703 -18.438 -9.195 1 95.69 67 SER A N 1
ATOM 542 C CA . SER A 1 67 ? -10.219 -17.094 -8.969 1 95.69 67 SER A CA 1
ATOM 543 C C . SER A 1 67 ? -10.344 -16.312 -10.281 1 95.69 67 SER A C 1
ATOM 545 O O . SER A 1 67 ? -9.742 -16.703 -11.289 1 95.69 67 SER A O 1
ATOM 547 N N . GLU A 1 68 ? -11.203 -15.297 -10.25 1 96.06 68 GLU A N 1
ATOM 548 C CA . GLU A 1 68 ? -11.406 -14.328 -11.32 1 96.06 68 GLU A CA 1
ATOM 549 C C . GLU A 1 68 ? -11.297 -12.898 -10.789 1 96.06 68 GLU A C 1
ATOM 551 O O . GLU A 1 68 ? -12.164 -12.438 -10.047 1 96.06 68 GLU A O 1
ATOM 556 N N . PHE A 1 69 ? -10.258 -12.266 -11.203 1 96.94 69 PHE A N 1
ATOM 557 C CA . PHE A 1 69 ? -10.055 -10.875 -10.805 1 96.94 69 PHE A CA 1
ATOM 558 C C . PHE A 1 69 ? -10.562 -9.922 -11.891 1 96.94 69 PHE A C 1
ATOM 560 O O . PHE A 1 69 ? -10.328 -10.156 -13.078 1 96.94 69 PHE A O 1
ATOM 567 N N . VAL A 1 70 ? -11.258 -8.914 -11.484 1 96.81 70 VAL A N 1
ATOM 568 C CA . VAL A 1 70 ? -11.648 -7.789 -12.32 1 96.81 70 VAL A CA 1
ATOM 569 C C . VAL A 1 70 ? -11.125 -6.484 -11.719 1 96.81 70 VAL A C 1
ATOM 571 O O . VAL A 1 70 ? -11.688 -5.977 -10.742 1 96.81 70 VAL A O 1
ATOM 574 N N . THR A 1 71 ? -10.086 -5.934 -12.32 1 96.81 71 THR A N 1
ATOM 575 C CA . THR A 1 71 ? -9.516 -4.691 -11.812 1 96.81 71 THR A CA 1
ATOM 576 C C . THR A 1 71 ? -10.328 -3.49 -12.297 1 96.81 71 THR A C 1
ATOM 578 O O . THR A 1 71 ? -10.641 -3.387 -13.484 1 96.81 71 THR A O 1
ATOM 581 N N . GLU A 1 72 ? -10.711 -2.648 -11.438 1 96.94 72 GLU A N 1
ATOM 582 C CA . GLU A 1 72 ? -11.477 -1.455 -11.781 1 96.94 72 GLU A CA 1
ATOM 583 C C . GLU A 1 72 ? -10.586 -0.219 -11.828 1 96.94 72 GLU A C 1
ATOM 585 O O . GLU A 1 72 ? -10.977 0.818 -12.367 1 96.94 72 GLU A O 1
ATOM 590 N N . GLY A 1 73 ? -9.43 -0.301 -11.312 1 96.44 73 GLY A N 1
ATOM 591 C CA . GLY A 1 73 ? -8.484 0.806 -11.359 1 96.44 73 GLY A CA 1
ATOM 592 C C . GLY A 1 73 ? -7.172 0.501 -10.672 1 96.44 73 GLY A C 1
ATOM 593 O O . GLY A 1 73 ? -6.984 -0.597 -10.141 1 96.44 73 GLY A O 1
ATOM 594 N N . MET A 1 74 ? -6.281 1.466 -10.773 1 97.5 74 MET A N 1
ATOM 595 C CA . MET A 1 74 ? -4.926 1.299 -10.25 1 97.5 74 MET A CA 1
ATOM 596 C C . MET A 1 74 ? -4.309 2.648 -9.898 1 97.5 74 MET A C 1
ATOM 598 O O . MET A 1 74 ? -4.5 3.631 -10.617 1 97.5 74 MET A O 1
ATOM 602 N N . ASP A 1 75 ? -3.666 2.723 -8.742 1 98 75 ASP A N 1
ATOM 603 C CA . ASP A 1 75 ? -2.814 3.846 -8.367 1 98 75 ASP A CA 1
ATOM 604 C C . ASP A 1 75 ? -1.343 3.438 -8.352 1 98 75 ASP A C 1
ATOM 606 O O . ASP A 1 75 ? -1.01 2.312 -7.969 1 98 75 ASP A O 1
ATOM 610 N N . THR A 1 76 ? -0.527 4.355 -8.789 1 97.12 76 THR A N 1
ATOM 611 C CA . THR A 1 76 ? 0.905 4.078 -8.844 1 97.12 76 THR A CA 1
ATOM 612 C C . THR A 1 76 ? 1.703 5.25 -8.273 1 97.12 76 THR A C 1
ATOM 614 O O . THR A 1 76 ? 1.373 6.41 -8.523 1 97.12 76 THR A O 1
ATOM 617 N N . GLN A 1 77 ? 2.713 4.965 -7.461 1 95.75 77 GLN A N 1
ATOM 618 C CA . GLN A 1 77 ? 3.566 5.988 -6.871 1 95.75 77 GLN A CA 1
ATOM 619 C C . GLN A 1 77 ? 5.027 5.543 -6.852 1 95.75 77 GLN A C 1
ATOM 621 O O . GLN A 1 77 ? 5.355 4.5 -6.281 1 95.75 77 GLN A O 1
ATOM 626 N N . PRO A 1 78 ? 5.895 6.32 -7.516 1 92.88 78 PRO A N 1
ATOM 627 C CA . PRO A 1 78 ? 7.312 6.066 -7.27 1 92.88 78 PRO A CA 1
ATOM 628 C C . PRO A 1 78 ? 7.711 6.293 -5.812 1 92.88 78 PRO A C 1
ATOM 630 O O . PRO A 1 78 ? 7.301 7.289 -5.207 1 92.88 78 PRO A O 1
ATOM 633 N N . ILE A 1 79 ? 8.492 5.375 -5.172 1 90.81 79 ILE A N 1
ATOM 634 C CA . ILE A 1 79 ? 8.797 5.547 -3.756 1 90.81 79 ILE A CA 1
ATOM 635 C C . ILE A 1 79 ? 10.305 5.43 -3.529 1 90.81 79 ILE A C 1
ATOM 637 O O . ILE A 1 79 ? 10.781 5.613 -2.41 1 90.81 79 ILE A O 1
ATOM 641 N N . GLY A 1 80 ? 11.102 5.172 -4.477 1 83.44 80 GLY A N 1
ATOM 642 C CA . GLY A 1 80 ? 12.523 4.891 -4.348 1 83.44 80 GLY A CA 1
ATOM 643 C C . GLY A 1 80 ? 13.312 6.055 -3.775 1 83.44 80 GLY A C 1
ATOM 644 O O . GLY A 1 80 ? 14.156 5.863 -2.902 1 83.44 80 GLY A O 1
ATOM 645 N N . ALA A 1 81 ? 13.109 7.227 -4.184 1 72.12 81 ALA A N 1
ATOM 646 C CA . ALA A 1 81 ? 13.898 8.391 -3.797 1 72.12 81 ALA A CA 1
ATOM 647 C C . ALA A 1 81 ? 13.695 8.734 -2.324 1 72.12 81 ALA A C 1
ATOM 649 O O . ALA A 1 81 ? 14.57 9.328 -1.688 1 72.12 81 ALA A O 1
ATOM 650 N N . GLY A 1 82 ? 12.594 8.305 -1.69 1 73.81 82 GLY A N 1
ATOM 651 C CA . GLY A 1 82 ? 12.273 8.641 -0.315 1 73.81 82 GLY A CA 1
ATOM 652 C C . GLY A 1 82 ? 12.75 7.609 0.686 1 73.81 82 GLY A C 1
ATOM 653 O O . GLY A 1 82 ? 12.75 7.859 1.893 1 73.81 82 GLY A O 1
ATOM 654 N N . ILE A 1 83 ? 13.094 6.512 0.395 1 76.38 83 ILE A N 1
ATOM 655 C CA . ILE A 1 83 ? 13.508 5.445 1.3 1 76.38 83 ILE A CA 1
ATOM 656 C C . ILE A 1 83 ? 15.031 5.391 1.367 1 76.38 83 ILE A C 1
ATOM 658 O O . ILE A 1 83 ? 15.602 5.02 2.396 1 76.38 83 ILE A O 1
ATOM 662 N N . GLN A 1 84 ? 15.93 6.117 0.853 1 62.31 84 GLN A N 1
ATOM 663 C CA . GLN A 1 84 ? 17.359 6.375 1.036 1 62.31 84 GLN A CA 1
ATOM 664 C C . GLN A 1 84 ? 18.078 6.434 -0.305 1 62.31 84 GLN A C 1
ATOM 666 O O . GLN A 1 84 ? 18.797 7.391 -0.584 1 62.31 84 GLN A O 1
ATOM 671 N N . ASN A 1 85 ? 18.453 5.211 -0.925 1 54.38 85 ASN A N 1
ATOM 672 C CA . ASN A 1 85 ? 19.562 5.348 -1.858 1 54.38 85 ASN A CA 1
ATOM 673 C C . ASN A 1 85 ? 19.094 5.773 -3.244 1 54.38 85 ASN A C 1
ATOM 675 O O . ASN A 1 85 ? 18.078 5.262 -3.742 1 54.38 85 ASN A O 1
ATOM 679 N N . GLU A 1 86 ? 19.641 6.957 -3.631 1 51.31 86 GLU A N 1
ATOM 680 C CA . GLU A 1 86 ? 19.453 7.586 -4.934 1 51.31 86 GLU A CA 1
ATOM 681 C C . GLU A 1 86 ? 19.234 6.543 -6.023 1 51.31 86 GLU A C 1
ATOM 683 O O . GLU A 1 86 ? 18.562 6.812 -7.027 1 51.31 86 GLU A O 1
ATOM 688 N N . GLY A 1 87 ? 19.5 5.301 -5.691 1 56.41 87 GLY A N 1
ATOM 689 C CA . GLY A 1 87 ? 19.484 4.355 -6.801 1 56.41 87 GLY A CA 1
ATOM 690 C C . GLY A 1 87 ? 18.359 3.354 -6.719 1 56.41 87 GLY A C 1
ATOM 691 O O . GLY A 1 87 ? 18.172 2.531 -7.621 1 56.41 87 GLY A O 1
ATOM 692 N N . SER A 1 88 ? 17.469 3.605 -5.711 1 66.44 88 SER A N 1
ATOM 693 C CA . SER A 1 88 ? 16.422 2.602 -5.633 1 66.44 88 SER A CA 1
ATOM 694 C C . SER A 1 88 ? 15.258 2.941 -6.566 1 66.44 88 SER A C 1
ATOM 696 O O . SER A 1 88 ? 14.914 4.113 -6.738 1 66.44 88 SER A O 1
ATOM 698 N N . ASN A 1 89 ? 14.984 1.995 -7.363 1 83.81 89 ASN A N 1
ATOM 699 C CA . ASN A 1 89 ? 13.828 2.113 -8.242 1 83.81 89 ASN A CA 1
ATOM 700 C C . ASN A 1 89 ? 12.648 1.289 -7.73 1 83.81 89 ASN A C 1
ATOM 702 O O . ASN A 1 89 ? 12.422 0.17 -8.195 1 83.81 89 ASN A O 1
ATOM 706 N N . ALA A 1 90 ? 11.961 1.839 -6.719 1 91.75 90 ALA A N 1
ATOM 707 C CA . ALA A 1 90 ? 10.812 1.14 -6.156 1 91.75 90 ALA A CA 1
ATOM 708 C C . ALA A 1 90 ? 9.508 1.88 -6.469 1 91.75 90 ALA A C 1
ATOM 710 O O . ALA A 1 90 ? 9.5 3.109 -6.555 1 91.75 90 ALA A O 1
ATOM 711 N N . ILE A 1 91 ? 8.477 1.101 -6.691 1 95.06 91 ILE A N 1
ATOM 712 C CA . ILE A 1 91 ? 7.156 1.62 -7.027 1 95.06 91 ILE A CA 1
ATOM 713 C C . ILE A 1 91 ? 6.105 0.981 -6.125 1 95.06 91 ILE A C 1
ATOM 715 O O . ILE A 1 91 ? 6.148 -0.224 -5.867 1 95.06 91 ILE A O 1
ATOM 719 N N . MET A 1 92 ? 5.242 1.797 -5.574 1 97.06 92 MET A N 1
ATOM 720 C CA . MET A 1 92 ? 4.031 1.285 -4.945 1 97.06 92 MET A CA 1
ATOM 721 C C . MET A 1 92 ? 2.875 1.242 -5.941 1 97.06 92 MET A C 1
ATOM 723 O O . MET A 1 92 ? 2.568 2.246 -6.586 1 97.06 92 MET A O 1
ATOM 727 N N . VAL A 1 93 ? 2.287 0.132 -6.098 1 98.31 93 VAL A N 1
ATOM 728 C CA . VAL A 1 93 ? 1.137 -0.044 -6.98 1 98.31 93 VAL A CA 1
ATOM 729 C C . VAL A 1 93 ? -0.049 -0.578 -6.18 1 98.31 93 VAL A C 1
ATOM 731 O O . VAL A 1 93 ? 0.074 -1.578 -5.469 1 98.31 93 VAL A O 1
ATOM 734 N N . THR A 1 94 ? -1.188 0.05 -6.281 1 98.56 94 THR A N 1
ATOM 735 C CA . THR A 1 94 ? -2.408 -0.411 -5.629 1 98.56 94 THR A CA 1
ATOM 736 C C . THR A 1 94 ? -3.5 -0.688 -6.656 1 98.56 94 THR A C 1
ATOM 738 O O . THR A 1 94 ? -3.854 0.192 -7.445 1 98.56 94 THR A O 1
ATOM 741 N N . PHE A 1 95 ? -3.977 -1.938 -6.645 1 98.25 95 PHE A N 1
ATOM 742 C CA . PHE A 1 95 ? -5.125 -2.32 -7.461 1 98.25 95 PHE A CA 1
ATOM 743 C C . PHE A 1 95 ? -6.395 -2.361 -6.621 1 98.25 95 PHE A C 1
ATOM 745 O O . PHE A 1 95 ? -6.355 -2.705 -5.438 1 98.25 95 PHE A O 1
ATOM 752 N N . TYR A 1 96 ? -7.496 -2.049 -7.324 1 97.69 96 TYR A N 1
ATOM 753 C CA . TYR A 1 96 ? -8.797 -2.225 -6.695 1 97.69 96 TYR A CA 1
ATOM 754 C C . TYR A 1 96 ? -9.828 -2.717 -7.703 1 97.69 96 TYR A C 1
ATOM 756 O O . TYR A 1 96 ? -9.75 -2.393 -8.891 1 97.69 96 TYR A O 1
ATOM 764 N N . GLY A 1 97 ? -10.766 -3.543 -7.215 1 97.25 97 GLY A N 1
ATOM 765 C CA . GLY A 1 97 ? -11.781 -4.125 -8.07 1 97.25 97 GLY A CA 1
ATOM 766 C C . GLY A 1 97 ? -12.562 -5.238 -7.402 1 97.25 97 GLY A C 1
ATOM 767 O O . GLY A 1 97 ? -12.891 -5.145 -6.219 1 97.25 97 GLY A O 1
ATOM 768 N N . LYS A 1 98 ? -12.938 -6.188 -8.227 1 97.56 98 LYS A N 1
ATOM 769 C CA . LYS A 1 98 ? -13.711 -7.328 -7.738 1 97.56 98 LYS A CA 1
ATOM 770 C C . LYS A 1 98 ? -12.977 -8.641 -7.996 1 97.56 98 LYS A C 1
ATOM 772 O O . LYS A 1 98 ? -12.234 -8.766 -8.969 1 97.56 98 LYS A O 1
ATOM 777 N N . VAL A 1 99 ? -13.25 -9.586 -7.117 1 97 99 VAL A N 1
ATOM 778 C CA . VAL A 1 99 ? -12.688 -10.922 -7.293 1 97 99 VAL A CA 1
ATOM 779 C C . VAL A 1 99 ? -13.695 -11.969 -6.844 1 97 99 VAL A C 1
ATOM 781 O O . VAL A 1 99 ? -14.469 -11.734 -5.91 1 97 99 VAL A O 1
ATOM 784 N N . LYS A 1 100 ? -13.688 -13.023 -7.484 1 96.94 100 LYS A N 1
ATOM 785 C CA . LYS A 1 100 ? -14.453 -14.188 -7.043 1 96.94 100 LYS A CA 1
ATOM 786 C C . LYS A 1 100 ? -13.57 -15.438 -7.004 1 96.94 100 LYS A C 1
ATOM 788 O O . LYS A 1 100 ? -12.727 -15.633 -7.879 1 96.94 100 LYS A O 1
ATOM 793 N N . PHE A 1 101 ? -13.648 -16.141 -5.98 1 95.88 101 PHE A N 1
ATOM 794 C CA . PHE A 1 101 ? -13.031 -17.469 -5.859 1 95.88 101 PHE A CA 1
ATOM 795 C C . PHE A 1 101 ? -14.07 -18.562 -6.07 1 95.88 101 PHE A C 1
ATOM 797 O O . PHE A 1 101 ? -15.258 -18.344 -5.836 1 95.88 101 PHE A O 1
ATOM 804 N N . ALA A 1 102 ? -13.57 -19.656 -6.531 1 96.25 102 ALA A N 1
ATOM 805 C CA . ALA A 1 102 ? -14.484 -20.766 -6.801 1 96.25 102 ALA A CA 1
ATOM 806 C C . ALA A 1 102 ? -15.406 -21.016 -5.609 1 96.25 102 ALA A C 1
ATOM 808 O O . ALA A 1 102 ? -14.945 -21.141 -4.473 1 96.25 102 ALA A O 1
ATOM 809 N N . GLY A 1 103 ? -16.703 -20.984 -5.844 1 94.19 103 GLY A N 1
ATOM 810 C CA . GLY A 1 103 ? -17.688 -21.281 -4.824 1 94.19 103 GLY A CA 1
ATOM 811 C C . GLY A 1 103 ? -18.172 -20.047 -4.082 1 94.19 103 GLY A C 1
ATOM 812 O O . GLY A 1 103 ? -18.953 -20.141 -3.135 1 94.19 103 GLY A O 1
ATOM 813 N N . SER A 1 104 ? -17.656 -18.875 -4.43 1 94.75 104 SER A 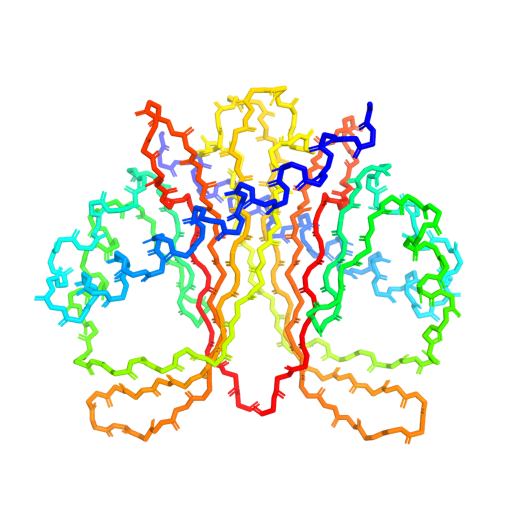N 1
ATOM 814 C CA . SER A 1 104 ? -18.047 -17.641 -3.758 1 94.75 104 SER A CA 1
ATOM 815 C C . SER A 1 104 ? -18.547 -16.609 -4.758 1 94.75 104 SER A C 1
ATOM 817 O O . SER A 1 104 ? -18.453 -16.812 -5.969 1 94.75 104 SER A O 1
ATOM 819 N N . ASN A 1 105 ? -19.172 -15.594 -4.266 1 96.44 105 ASN A N 1
ATOM 820 C CA . ASN A 1 105 ? -19.562 -14.453 -5.078 1 96.44 105 ASN A CA 1
ATOM 821 C C . ASN A 1 105 ? -18.438 -13.438 -5.199 1 96.44 105 ASN A C 1
ATOM 823 O O . ASN A 1 105 ? -17.438 -13.531 -4.492 1 96.44 105 ASN A O 1
ATOM 827 N N . PHE A 1 106 ? -18.641 -12.578 -6.188 1 96.81 106 PHE A N 1
ATOM 828 C CA . PHE A 1 106 ? -17.688 -11.484 -6.309 1 96.81 106 PHE A CA 1
ATOM 829 C C . PHE A 1 106 ? -17.641 -10.664 -5.027 1 96.81 106 PHE A C 1
ATOM 831 O O . PHE A 1 106 ? -18.672 -10.391 -4.414 1 96.81 106 PHE A O 1
ATOM 838 N N . LYS A 1 107 ? -16.469 -10.312 -4.617 1 96.25 107 LYS A N 1
ATOM 839 C CA . LYS A 1 107 ? -16.203 -9.367 -3.539 1 96.25 107 LYS A CA 1
ATOM 840 C C . LYS A 1 107 ? -15.227 -8.281 -3.994 1 96.25 107 LYS A C 1
ATOM 842 O O . LYS A 1 107 ? -14.445 -8.484 -4.922 1 96.25 107 LYS A O 1
ATOM 847 N N . THR A 1 108 ? -15.367 -7.168 -3.355 1 96.81 108 THR A N 1
ATOM 848 C CA . THR A 1 108 ? -14.414 -6.105 -3.66 1 96.81 108 THR A CA 1
ATOM 849 C C . THR A 1 108 ? -13.086 -6.348 -2.947 1 96.81 108 THR A C 1
ATOM 851 O O . THR A 1 108 ? -13.047 -6.98 -1.892 1 96.81 108 THR A O 1
ATOM 854 N N . PHE A 1 109 ? -12.016 -5.922 -3.611 1 97.62 109 PHE A N 1
ATOM 855 C CA . PHE A 1 109 ? -10.703 -6.113 -3.002 1 97.62 109 PHE A CA 1
ATOM 856 C C . PHE A 1 109 ? -9.805 -4.914 -3.264 1 97.62 109 PHE A C 1
ATOM 858 O O . PHE A 1 109 ? -10.07 -4.117 -4.164 1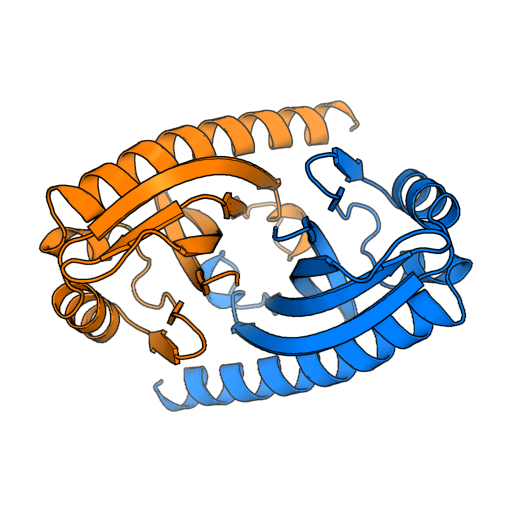 97.62 109 PHE A O 1
ATOM 865 N N . THR A 1 110 ? -8.82 -4.699 -2.451 1 97.94 110 THR A N 1
ATOM 866 C CA . THR A 1 110 ? -7.629 -3.896 -2.709 1 97.94 110 THR A CA 1
ATOM 867 C C . THR A 1 110 ? -6.371 -4.746 -2.586 1 97.94 110 THR A C 1
ATOM 869 O O . THR A 1 110 ? -6.301 -5.648 -1.748 1 97.94 110 THR A O 1
ATOM 872 N N . GLN A 1 111 ? -5.43 -4.535 -3.412 1 98.56 111 GLN A N 1
ATOM 873 C CA . GLN A 1 111 ? -4.137 -5.207 -3.348 1 98.56 111 GLN A CA 1
ATOM 874 C C . GLN A 1 111 ? -2.998 -4.23 -3.639 1 98.56 111 GLN A C 1
ATOM 876 O O . GLN A 1 111 ? -2.979 -3.588 -4.688 1 98.56 111 GLN A O 1
ATOM 881 N N . THR A 1 112 ? -2.061 -4.062 -2.699 1 98.75 112 THR A N 1
ATOM 882 C CA . THR A 1 112 ? -0.948 -3.131 -2.836 1 98.75 112 THR A CA 1
ATOM 883 C C . THR A 1 112 ? 0.379 -3.879 -2.92 1 98.75 112 THR A C 1
ATOM 885 O O . THR A 1 112 ? 0.666 -4.738 -2.084 1 98.75 112 THR A O 1
ATOM 888 N N . PHE A 1 113 ? 1.152 -3.523 -3.906 1 98.44 113 PHE A N 1
ATOM 889 C CA . PHE A 1 113 ? 2.471 -4.109 -4.117 1 98.44 113 PHE A CA 1
ATOM 890 C C . PHE A 1 113 ? 3.564 -3.064 -3.943 1 98.44 113 PHE A C 1
ATOM 892 O O . PHE A 1 113 ? 3.391 -1.907 -4.332 1 98.44 113 PHE A O 1
ATOM 899 N N . ILE A 1 114 ? 4.633 -3.496 -3.41 1 96.69 114 ILE A N 1
ATOM 900 C CA . ILE A 1 114 ? 5.895 -2.789 -3.584 1 96.69 114 ILE A CA 1
ATOM 901 C C . ILE A 1 114 ? 6.77 -3.531 -4.594 1 96.69 114 ILE A C 1
ATOM 903 O O . ILE A 1 114 ? 7.117 -4.695 -4.387 1 96.69 114 ILE A O 1
ATOM 907 N N . LEU A 1 115 ? 7.055 -2.811 -5.668 1 95.69 115 LEU A N 1
ATOM 908 C CA . LEU A 1 115 ? 7.906 -3.361 -6.719 1 95.69 115 LEU A CA 1
ATOM 909 C C . LEU A 1 115 ? 9.297 -2.738 -6.676 1 95.69 115 LEU A C 1
ATOM 911 O O . LEU A 1 115 ? 9.438 -1.527 -6.492 1 95.69 115 LEU A O 1
ATOM 915 N N . SER A 1 116 ? 10.234 -3.576 -6.809 1 92.5 116 SER A N 1
ATOM 916 C CA . SER A 1 116 ? 11.609 -3.104 -6.914 1 92.5 116 SER A CA 1
ATOM 917 C C . SER A 1 116 ? 12.289 -3.658 -8.156 1 92.5 116 SER A C 1
ATOM 919 O O . SER A 1 116 ? 12.109 -4.828 -8.5 1 92.5 116 SER A O 1
ATOM 921 N N . ALA A 1 117 ? 12.961 -2.787 -8.758 1 87.44 117 ALA A N 1
ATOM 922 C CA . ALA A 1 117 ? 13.641 -3.211 -9.977 1 87.44 117 ALA A CA 1
ATOM 923 C C . ALA A 1 117 ? 15.109 -3.506 -9.711 1 87.44 117 ALA A C 1
ATOM 925 O O . ALA A 1 117 ? 15.805 -2.707 -9.078 1 87.44 117 ALA A O 1
ATOM 926 N N . HIS A 1 118 ? 15.484 -4.762 -10.062 1 80.06 118 HIS A N 1
ATOM 927 C CA . HIS A 1 118 ? 16.891 -5.164 -10.109 1 80.06 118 HIS A CA 1
ATOM 928 C C . HIS A 1 118 ? 17.234 -5.77 -11.461 1 80.06 118 HIS A C 1
ATOM 930 O O . HIS A 1 118 ? 16.562 -6.688 -11.93 1 80.06 118 HIS A O 1
ATOM 936 N N . ASP A 1 119 ? 18.375 -5.234 -12.078 1 81.06 119 ASP A N 1
ATOM 937 C CA . ASP A 1 119 ? 18.828 -5.723 -13.383 1 81.06 119 ASP A CA 1
ATOM 938 C C . ASP A 1 119 ? 17.688 -5.699 -14.398 1 81.06 119 ASP A C 1
ATOM 940 O O . ASP A 1 119 ? 17.453 -6.691 -15.094 1 81.06 119 ASP A O 1
ATOM 944 N N . ASN A 1 120 ? 16.812 -4.59 -14.367 1 77.81 120 ASN A N 1
ATOM 945 C CA . ASN A 1 120 ? 15.742 -4.324 -15.328 1 77.81 120 ASN A CA 1
ATOM 946 C C . ASN A 1 120 ? 14.578 -5.305 -15.164 1 77.81 120 ASN A C 1
ATOM 948 O O . ASN A 1 120 ? 13.797 -5.508 -16.094 1 77.81 120 ASN A O 1
ATOM 952 N N . LYS A 1 121 ? 14.516 -5.977 -14.125 1 86.5 121 LYS A N 1
ATOM 953 C CA . LYS A 1 121 ? 13.375 -6.844 -13.828 1 86.5 121 LYS A CA 1
ATOM 954 C C . LYS A 1 121 ? 12.648 -6.379 -12.57 1 86.5 121 LYS A C 1
ATOM 956 O O . LYS A 1 121 ? 13.273 -6.113 -11.539 1 86.5 121 LYS A O 1
ATOM 961 N N . TRP A 1 122 ? 11.375 -6.23 -12.719 1 92.12 122 TRP A N 1
ATOM 962 C CA . TRP A 1 122 ? 10.539 -5.879 -11.578 1 92.12 122 TRP A CA 1
ATOM 963 C C . TRP A 1 122 ? 10.172 -7.121 -10.773 1 92.12 122 TRP A C 1
ATOM 965 O O . TRP A 1 122 ? 9.758 -8.133 -11.344 1 92.12 122 TRP A O 1
ATOM 975 N N . LYS A 1 123 ? 10.43 -7.035 -9.484 1 94.69 123 LYS A N 1
ATOM 976 C CA . LYS A 1 123 ? 10.023 -8.102 -8.578 1 94.69 123 LYS A CA 1
ATOM 977 C C . LYS A 1 123 ? 9.195 -7.555 -7.422 1 94.69 123 LYS A C 1
ATOM 979 O O . LYS A 1 123 ? 9.344 -6.391 -7.043 1 94.69 123 LYS A O 1
ATOM 984 N N . ILE A 1 124 ? 8.375 -8.422 -6.898 1 97 124 ILE A N 1
ATOM 985 C CA . ILE A 1 124 ? 7.539 -8.047 -5.762 1 97 124 ILE A CA 1
ATOM 986 C C . ILE A 1 124 ? 8.336 -8.188 -4.465 1 97 124 ILE A C 1
ATOM 988 O O . ILE A 1 124 ? 8.828 -9.273 -4.148 1 97 124 ILE A O 1
ATOM 992 N N . VAL A 1 125 ? 8.422 -7.09 -3.754 1 94.69 125 VAL A N 1
ATOM 993 C CA . VAL A 1 125 ? 9.023 -7.078 -2.426 1 94.69 125 VAL A CA 1
ATOM 994 C C . VAL A 1 125 ? 7.961 -7.375 -1.372 1 94.69 125 VAL A C 1
ATOM 996 O O . VAL A 1 125 ? 8.219 -8.086 -0.401 1 94.69 125 VAL A O 1
ATOM 999 N N . SER A 1 126 ? 6.848 -6.82 -1.555 1 96.94 126 SER A N 1
ATOM 1000 C CA . SER A 1 126 ? 5.75 -6.906 -0.6 1 96.94 126 SER A CA 1
ATOM 1001 C C . SER A 1 126 ? 4.398 -6.895 -1.31 1 96.94 126 SER A C 1
ATOM 1003 O O . SER A 1 126 ? 4.223 -6.191 -2.307 1 96.94 126 SER A O 1
ATOM 1005 N N . ASP A 1 127 ? 3.518 -7.703 -0.838 1 98.5 127 ASP A N 1
ATOM 1006 C CA . ASP A 1 127 ? 2.164 -7.879 -1.354 1 98.5 127 ASP A CA 1
ATOM 1007 C C . ASP A 1 127 ? 1.138 -7.852 -0.224 1 98.5 127 ASP A C 1
ATOM 1009 O O . ASP A 1 127 ? 1.155 -8.711 0.661 1 98.5 127 ASP A O 1
ATOM 1013 N N . ASN A 1 128 ? 0.238 -6.887 -0.251 1 98.69 128 ASN A N 1
ATOM 1014 C CA . ASN A 1 128 ? -0.819 -6.766 0.748 1 98.69 128 ASN A CA 1
ATOM 1015 C C . ASN A 1 128 ? -2.203 -6.805 0.106 1 98.69 128 ASN A C 1
ATOM 1017 O O . ASN A 1 128 ? -2.604 -5.863 -0.579 1 98.69 128 ASN A O 1
ATOM 1021 N N . PHE A 1 129 ? -2.961 -7.902 0.356 1 98.56 129 PHE A N 1
ATOM 1022 C CA . PHE A 1 129 ? -4.285 -8.125 -0.211 1 98.56 129 PHE A CA 1
ATOM 1023 C C . PHE A 1 129 ? -5.355 -8.078 0.875 1 98.56 129 PHE A C 1
ATOM 1025 O O . PHE A 1 129 ? -5.195 -8.688 1.935 1 98.56 129 PHE A O 1
ATOM 1032 N N . ARG A 1 130 ? -6.496 -7.359 0.576 1 97.56 130 ARG A N 1
ATOM 1033 C CA . ARG A 1 130 ? -7.641 -7.383 1.478 1 97.56 130 ARG A CA 1
ATOM 1034 C C . ARG A 1 130 ? -8.953 -7.344 0.697 1 97.56 130 ARG A C 1
ATOM 1036 O O . ARG A 1 130 ? -9.078 -6.602 -0.278 1 97.56 130 ARG A O 1
ATOM 1043 N N . PHE A 1 131 ? -9.883 -8.156 1.195 1 96.5 131 PHE A N 1
ATOM 1044 C CA . PHE A 1 131 ? -11.266 -7.91 0.802 1 96.5 131 PHE A CA 1
ATOM 1045 C C . PHE A 1 131 ? -11.773 -6.598 1.392 1 96.5 131 PHE A C 1
ATOM 1047 O O . PHE A 1 131 ? -11.391 -6.227 2.506 1 96.5 131 PHE A O 1
ATOM 1054 N N . THR A 1 132 ? -12.578 -5.875 0.498 1 91.81 132 THR A N 1
ATOM 1055 C CA . THR A 1 132 ? -13.117 -4.609 0.984 1 91.81 132 THR A CA 1
ATOM 1056 C C . THR A 1 132 ? -14.633 -4.668 1.083 1 91.81 132 THR A C 1
ATOM 1058 O O . THR A 1 132 ? -15.289 -5.352 0.293 1 91.81 132 THR A O 1
ATOM 1061 N N . GLU A 1 133 ? -15.305 -5.09 2.164 1 75.94 133 GLU A N 1
ATOM 1062 C CA . GLU A 1 133 ? -16.75 -5.18 2.297 1 75.94 133 GLU A CA 1
ATOM 1063 C C . GLU A 1 133 ? -17.375 -3.797 2.473 1 75.94 133 GLU A C 1
ATOM 1065 O O . GLU A 1 133 ? -16.734 -2.879 2.986 1 75.94 133 GLU A O 1
ATOM 1070 N N . MET B 1 1 ? 19.406 -16.203 11.312 1 36.28 1 MET B N 1
ATOM 1071 C CA . MET B 1 1 ? 18.953 -15.805 9.984 1 36.28 1 MET B CA 1
ATOM 1072 C C . MET B 1 1 ? 17.438 -15.57 9.984 1 36.28 1 MET B C 1
ATOM 1074 O O . MET B 1 1 ? 16.953 -14.625 9.359 1 36.28 1 MET B O 1
ATOM 1078 N N . PHE B 1 2 ? 16.641 -16.609 10.656 1 45.56 2 PHE B N 1
ATOM 1079 C CA . PHE B 1 2 ? 15.203 -16.734 10.898 1 45.56 2 PHE B CA 1
ATOM 1080 C C . PHE B 1 2 ? 14.727 -15.688 11.891 1 45.56 2 PHE B C 1
ATOM 1082 O O . PHE B 1 2 ? 13.609 -15.172 11.773 1 45.56 2 PHE B O 1
ATOM 1089 N N . GLU B 1 3 ? 15.586 -15.438 12.883 1 50.19 3 GLU B N 1
ATOM 1090 C CA . GLU B 1 3 ? 15.438 -14.5 13.984 1 50.19 3 GLU B CA 1
ATOM 1091 C C . GLU B 1 3 ? 15.258 -13.07 13.477 1 50.19 3 GLU B C 1
ATOM 1093 O O . GLU B 1 3 ? 14.539 -12.273 14.078 1 50.19 3 GLU B O 1
ATOM 1098 N N . ASP B 1 4 ? 15.602 -12.75 12.164 1 75.44 4 ASP B N 1
ATOM 1099 C CA . ASP B 1 4 ? 15.758 -11.398 11.641 1 75.44 4 ASP B CA 1
ATOM 1100 C C . ASP B 1 4 ? 14.453 -10.883 11.047 1 75.44 4 ASP B C 1
ATOM 1102 O O . ASP B 1 4 ? 14 -9.781 11.375 1 75.44 4 ASP B O 1
ATOM 1106 N N . VAL B 1 5 ? 13.641 -12.016 10.633 1 73.19 5 VAL B N 1
ATOM 1107 C CA . VAL B 1 5 ? 12.398 -11.578 10.008 1 73.19 5 VAL B CA 1
ATOM 1108 C C . VAL B 1 5 ? 11.359 -11.258 11.078 1 73.19 5 VAL B C 1
ATOM 1110 O O . VAL B 1 5 ? 10.641 -10.258 10.969 1 73.19 5 VAL B O 1
ATOM 1113 N N . ARG B 1 6 ? 11.312 -12.133 12.125 1 79.94 6 ARG B N 1
ATOM 1114 C CA . ARG B 1 6 ? 10.359 -11.93 13.211 1 79.94 6 ARG B CA 1
ATOM 1115 C C . ARG B 1 6 ? 10.633 -10.617 13.938 1 79.94 6 ARG B C 1
ATOM 1117 O O . ARG B 1 6 ? 9.695 -9.891 14.281 1 79.94 6 ARG B O 1
ATOM 1124 N N . THR B 1 7 ? 11.844 -10.414 14.188 1 85.19 7 THR B N 1
ATOM 1125 C CA . THR B 1 7 ? 12.219 -9.188 14.883 1 85.19 7 THR B CA 1
ATOM 1126 C C . THR B 1 7 ? 11.844 -7.961 14.055 1 85.19 7 THR B C 1
ATOM 1128 O O . THR B 1 7 ? 11.328 -6.98 14.594 1 85.19 7 THR B O 1
ATOM 1131 N N . ARG B 1 8 ? 12.07 -8.062 12.805 1 87.06 8 ARG B N 1
ATOM 1132 C CA . ARG B 1 8 ? 11.734 -6.945 11.922 1 87.06 8 ARG B CA 1
ATOM 1133 C C . ARG B 1 8 ? 10.227 -6.719 11.867 1 87.06 8 ARG B C 1
ATOM 1135 O O . ARG B 1 8 ? 9.773 -5.578 11.812 1 87.06 8 ARG B O 1
ATOM 1142 N N . SER B 1 9 ? 9.5 -7.77 11.922 1 89.81 9 SER B N 1
ATOM 1143 C CA . SER B 1 9 ? 8.039 -7.68 11.898 1 89.81 9 SER B CA 1
ATOM 1144 C C . SER B 1 9 ? 7.5 -7.043 13.172 1 89.81 9 SER B C 1
ATOM 1146 O O . SER B 1 9 ? 6.586 -6.219 13.117 1 89.81 9 SER B O 1
ATOM 1148 N N . VAL B 1 10 ? 8.062 -7.406 14.273 1 91.25 10 VAL B N 1
ATOM 1149 C CA . VAL B 1 10 ? 7.625 -6.855 15.555 1 91.25 10 VAL B CA 1
ATOM 1150 C C . VAL B 1 10 ? 7.965 -5.367 15.617 1 91.25 10 VAL B C 1
ATOM 1152 O O . VAL B 1 10 ? 7.141 -4.551 16.031 1 91.25 10 VAL B O 1
ATOM 1155 N N . GLN B 1 11 ? 9.117 -5.043 15.188 1 89.62 11 GLN B N 1
ATOM 1156 C CA . GLN B 1 11 ? 9.531 -3.643 15.172 1 89.62 11 GLN B CA 1
ATOM 1157 C C . GLN B 1 11 ? 8.641 -2.816 14.25 1 89.62 11 GLN B C 1
ATOM 1159 O O . GLN B 1 11 ? 8.266 -1.692 14.586 1 89.62 11 GLN B O 1
ATOM 1164 N N . ALA B 1 12 ? 8.344 -3.395 13.133 1 92.88 12 ALA B N 1
ATOM 1165 C CA . ALA B 1 12 ? 7.473 -2.707 12.18 1 92.88 12 ALA B CA 1
ATOM 1166 C C . ALA B 1 12 ? 6.086 -2.479 12.773 1 92.88 12 ALA B C 1
ATOM 1168 O O . ALA B 1 12 ? 5.508 -1.403 12.609 1 92.88 12 ALA B O 1
ATOM 1169 N N . THR B 1 13 ? 5.551 -3.492 13.477 1 95 13 THR B N 1
ATOM 1170 C CA . THR B 1 13 ? 4.227 -3.375 14.07 1 95 13 THR B CA 1
ATOM 1171 C C . THR B 1 13 ? 4.215 -2.307 15.156 1 95 13 THR B C 1
ATOM 1173 O O . THR B 1 13 ? 3.279 -1.508 15.242 1 95 13 THR B O 1
ATOM 1176 N N . GLN B 1 14 ? 5.219 -2.248 15.953 1 95.06 14 GLN B N 1
ATOM 1177 C CA . GLN B 1 14 ? 5.312 -1.244 17.016 1 95.06 14 GLN B CA 1
ATOM 1178 C C . GLN B 1 14 ? 5.418 0.161 16.422 1 95.06 14 GLN B C 1
ATOM 1180 O O . GLN B 1 14 ? 4.73 1.079 16.875 1 95.06 14 GLN B O 1
ATOM 1185 N N . ALA B 1 15 ? 6.277 0.328 15.453 1 93.81 15 ALA B N 1
ATOM 1186 C CA . ALA B 1 15 ? 6.414 1.608 14.758 1 93.81 15 ALA B CA 1
ATOM 1187 C C . ALA B 1 15 ? 5.082 2.043 14.148 1 93.81 15 ALA B C 1
ATOM 1189 O O . ALA B 1 15 ? 4.699 3.211 14.242 1 93.81 15 ALA B O 1
ATOM 1190 N N . ALA B 1 16 ? 4.355 1.11 13.57 1 96.62 16 ALA B N 1
ATOM 1191 C CA . ALA B 1 16 ? 3.074 1.399 12.93 1 96.62 16 ALA B CA 1
ATOM 1192 C C . ALA B 1 16 ? 2.033 1.841 13.961 1 96.62 16 ALA B C 1
ATOM 1194 O O . ALA B 1 16 ? 1.22 2.727 13.688 1 96.62 16 ALA B O 1
ATOM 1195 N N . GLU B 1 17 ? 2.033 1.221 15.094 1 96.94 17 GLU B N 1
ATOM 1196 C CA . GLU B 1 17 ? 1.096 1.592 16.156 1 96.94 17 GLU B CA 1
ATOM 1197 C C . GLU B 1 17 ? 1.355 3.012 16.641 1 96.94 17 GLU B C 1
ATOM 1199 O O . GLU B 1 17 ? 0.419 3.797 16.812 1 96.94 17 GLU B O 1
ATOM 1204 N N . GLU B 1 18 ? 2.529 3.322 16.891 1 95.75 18 GLU B N 1
ATOM 1205 C CA . GLU B 1 18 ? 2.887 4.676 17.312 1 95.75 18 GLU B CA 1
ATOM 1206 C C . GLU B 1 18 ? 2.557 5.695 16.234 1 95.75 18 GLU B C 1
ATOM 1208 O O . GLU B 1 18 ? 2.006 6.758 16.516 1 95.75 18 GLU B O 1
ATOM 1213 N N . PHE B 1 19 ? 2.904 5.324 15.023 1 97 19 PHE B N 1
ATOM 1214 C CA . PHE B 1 19 ? 2.594 6.18 13.883 1 97 19 PHE B CA 1
ATOM 1215 C C . PHE B 1 19 ? 1.093 6.426 13.789 1 97 19 PHE B C 1
ATOM 1217 O O . PHE B 1 19 ? 0.659 7.547 13.523 1 97 19 PHE B O 1
ATOM 1224 N N . SER B 1 20 ? 0.336 5.418 13.977 1 97.44 20 SER B N 1
ATOM 1225 C CA . SER B 1 20 ? -1.117 5.516 13.883 1 97.44 20 SER B CA 1
ATOM 1226 C C . SER B 1 20 ? -1.66 6.562 14.852 1 97.44 20 SER B C 1
ATOM 1228 O O . SER B 1 20 ? -2.432 7.438 14.453 1 97.44 20 SER B O 1
ATOM 1230 N N . LYS B 1 21 ? -1.245 6.473 16.047 1 96.69 21 LYS B N 1
ATOM 1231 C CA . LYS B 1 21 ? -1.688 7.43 17.047 1 96.69 21 LYS B CA 1
ATOM 1232 C C . LYS B 1 21 ? -1.295 8.852 16.672 1 96.69 21 LYS B C 1
ATOM 1234 O O . LYS B 1 21 ? -2.125 9.766 16.703 1 96.69 21 LYS B O 1
ATOM 1239 N N . LEU B 1 22 ? -0.085 9.008 16.297 1 96.31 22 LEU B N 1
ATOM 1240 C CA . LEU B 1 22 ? 0.417 10.32 15.891 1 96.31 22 LEU B CA 1
ATOM 1241 C C . LEU B 1 22 ? -0.375 10.867 14.711 1 96.31 22 LEU B C 1
ATOM 1243 O O . LEU B 1 22 ? -0.842 12.008 14.742 1 96.31 22 LEU B O 1
ATOM 1247 N N . TYR B 1 23 ? -0.512 10.117 13.734 1 97.69 23 TYR B N 1
ATOM 1248 C CA . TYR B 1 23 ? -1.124 10.562 12.492 1 97.69 23 TYR B CA 1
ATOM 1249 C C . TYR B 1 23 ? -2.572 10.977 12.711 1 97.69 23 TYR B C 1
ATOM 1251 O O . TYR B 1 23 ? -2.963 12.094 12.367 1 97.69 23 TYR B O 1
ATOM 1259 N N . PHE B 1 24 ? -3.324 10.117 13.273 1 96.75 24 PHE B N 1
ATOM 1260 C CA . PHE B 1 24 ? -4.754 10.398 13.344 1 96.75 24 PHE B CA 1
ATOM 1261 C C . PHE B 1 24 ? -5.043 11.492 14.367 1 96.75 24 PHE B C 1
ATOM 1263 O O . PHE B 1 24 ? -5.977 12.273 14.195 1 96.75 24 PHE B O 1
ATOM 1270 N N . GLU B 1 25 ? -4.242 11.508 15.422 1 96.06 25 GLU B N 1
ATOM 1271 C CA . GLU B 1 25 ? -4.383 12.625 16.344 1 96.06 25 GLU B CA 1
ATOM 1272 C C . GLU B 1 25 ? -4.062 13.953 15.656 1 96.06 25 GLU B C 1
ATOM 1274 O O . GLU B 1 25 ? -4.785 14.938 15.828 1 96.06 25 GLU B O 1
ATOM 1279 N N . THR B 1 26 ? -2.955 14.016 14.953 1 96.31 26 THR B N 1
ATOM 1280 C CA . THR B 1 26 ? -2.582 15.219 14.227 1 96.31 26 THR B CA 1
ATOM 1281 C C . THR B 1 26 ? -3.646 15.586 13.195 1 96.31 26 THR B C 1
ATOM 1283 O O . THR B 1 26 ? -4.055 16.75 13.094 1 96.31 26 THR B O 1
ATOM 1286 N N . PHE B 1 27 ? -4.117 14.594 12.453 1 95.56 27 PHE B N 1
ATOM 1287 C CA . PHE B 1 27 ? -5.141 14.805 11.438 1 95.56 27 PHE B CA 1
ATOM 1288 C C . PHE B 1 27 ? -6.398 15.414 12.047 1 95.56 27 PHE B C 1
ATOM 1290 O O . PHE B 1 27 ? -7.012 16.297 11.453 1 95.56 27 PHE B O 1
ATOM 1297 N N . ASP B 1 28 ? -6.816 14.977 13.211 1 91 28 ASP B N 1
ATOM 1298 C CA . ASP B 1 28 ? -8.062 15.359 13.859 1 91 28 ASP B CA 1
ATOM 1299 C C . ASP B 1 28 ? -7.91 16.688 14.594 1 91 28 ASP B C 1
ATOM 1301 O O . ASP B 1 28 ? -8.781 17.562 14.508 1 91 28 ASP B O 1
ATOM 1305 N N . LYS B 1 29 ? -6.773 16.844 15.281 1 92.94 29 LYS B N 1
ATOM 1306 C CA . LYS B 1 29 ? -6.656 17.953 16.219 1 92.94 29 LYS B CA 1
ATOM 1307 C C . LYS B 1 29 ? -5.789 19.078 15.633 1 92.94 29 LYS B C 1
ATOM 1309 O O . LYS B 1 29 ? -5.926 20.234 16.031 1 92.94 29 LYS B O 1
ATOM 1314 N N . ARG B 1 30 ? -4.809 18.781 14.781 1 94 30 ARG B N 1
ATOM 1315 C CA . ARG B 1 30 ? -3.836 19.734 14.266 1 94 30 ARG B CA 1
ATOM 1316 C C . ARG B 1 30 ? -3.586 19.516 12.781 1 94 30 ARG B C 1
ATOM 1318 O O . ARG B 1 30 ? -2.443 19.344 12.352 1 94 30 ARG B O 1
ATOM 1325 N N . ARG B 1 31 ? -4.582 19.75 12.031 1 94.25 31 ARG B N 1
ATOM 1326 C CA . ARG B 1 31 ? -4.539 19.469 10.602 1 94.25 31 ARG B CA 1
ATOM 1327 C C . ARG B 1 31 ? -3.439 20.266 9.914 1 94.25 31 ARG B C 1
ATOM 1329 O O . ARG B 1 31 ? -2.768 19.766 9.016 1 94.25 31 ARG B O 1
ATOM 1336 N N . GLN B 1 32 ? -3.193 21.469 10.367 1 93.19 32 GLN B N 1
ATOM 1337 C CA . GLN B 1 32 ? -2.223 22.359 9.742 1 93.19 32 GLN B CA 1
ATOM 1338 C C . GLN B 1 32 ? -0.8 21.828 9.914 1 93.19 32 GLN B C 1
ATOM 1340 O O . GLN B 1 32 ? 0.095 22.188 9.141 1 93.19 32 GLN B O 1
ATOM 1345 N N . ALA B 1 33 ? -0.621 20.969 10.891 1 95.38 33 ALA B N 1
ATOM 1346 C CA . ALA B 1 33 ? 0.716 20.469 11.203 1 95.38 33 ALA B CA 1
ATOM 1347 C C . ALA B 1 33 ? 0.957 19.094 10.57 1 95.38 33 ALA B C 1
ATOM 1349 O O . ALA B 1 33 ? 2.035 18.516 10.711 1 95.38 33 ALA B O 1
ATOM 1350 N N . ILE B 1 34 ? -0.02 18.578 9.805 1 96.31 34 ILE B N 1
ATOM 1351 C CA . ILE B 1 34 ? 0.046 17.203 9.328 1 96.31 34 ILE B CA 1
ATOM 1352 C C . ILE B 1 34 ? 1.215 17.031 8.359 1 96.31 34 ILE B C 1
ATOM 1354 O O . ILE B 1 34 ? 1.849 15.984 8.305 1 96.31 34 ILE B O 1
ATOM 1358 N N . CYS B 1 35 ? 1.536 18.078 7.617 1 95.88 35 CYS B N 1
ATOM 1359 C CA . CYS B 1 35 ? 2.586 18.016 6.605 1 95.88 35 CYS B CA 1
ATOM 1360 C C . CYS B 1 35 ? 3.943 17.75 7.242 1 95.88 35 CYS B C 1
ATOM 1362 O O . CYS B 1 35 ? 4.867 17.281 6.57 1 95.88 35 CYS B O 1
ATOM 1364 N N . LYS B 1 36 ? 4.094 18.031 8.508 1 95.31 36 LYS B N 1
ATOM 1365 C CA . LYS B 1 36 ? 5.355 17.844 9.219 1 95.31 36 LYS B CA 1
ATOM 1366 C C . LYS B 1 36 ? 5.688 16.359 9.352 1 95.31 36 LYS B C 1
ATOM 1368 O O . LYS B 1 36 ? 6.828 15.992 9.633 1 95.31 36 LYS B O 1
ATOM 1373 N N . ILE B 1 37 ? 4.688 15.484 9.156 1 96.25 37 ILE B N 1
ATOM 1374 C CA . ILE B 1 37 ? 4.898 14.047 9.297 1 96.25 37 ILE B CA 1
ATOM 1375 C C . ILE B 1 37 ? 5.289 13.445 7.945 1 96.25 37 ILE B C 1
ATOM 1377 O O . ILE B 1 37 ? 5.617 12.266 7.859 1 96.25 37 ILE B O 1
ATOM 1381 N N . TYR B 1 38 ? 5.246 14.266 6.879 1 96.69 38 TYR B N 1
ATOM 1382 C CA . TYR B 1 38 ? 5.613 13.844 5.531 1 96.69 38 TYR B CA 1
ATOM 1383 C C . TYR B 1 38 ? 7.039 14.258 5.195 1 96.69 38 TYR B C 1
ATOM 1385 O O . TYR B 1 38 ? 7.516 15.297 5.66 1 96.69 38 TYR B O 1
ATOM 1393 N N . GLN B 1 39 ? 7.715 13.461 4.441 1 93.94 39 GLN B N 1
ATOM 1394 C CA . GLN B 1 39 ? 8.945 13.938 3.82 1 93.94 39 GLN B CA 1
ATOM 1395 C C . GLN B 1 39 ? 8.672 15.094 2.863 1 93.94 39 GLN B C 1
ATOM 1397 O O . GLN B 1 39 ? 7.559 15.234 2.359 1 93.94 39 GLN B O 1
ATOM 1402 N N . ASP B 1 40 ? 9.711 15.906 2.562 1 91.81 40 ASP B N 1
ATOM 1403 C CA . ASP B 1 40 ? 9.562 17.109 1.75 1 91.81 40 ASP B CA 1
ATOM 1404 C C . ASP B 1 40 ? 9.047 16.766 0.354 1 91.81 40 ASP B C 1
ATOM 1406 O O . ASP B 1 40 ? 8.266 17.516 -0.226 1 91.81 40 ASP B O 1
ATOM 1410 N N . LYS B 1 41 ? 9.445 15.609 -0.182 1 89.44 41 LYS B N 1
ATOM 1411 C CA . LYS B 1 41 ? 9.047 15.25 -1.54 1 89.44 41 LYS B CA 1
ATOM 1412 C C . LYS B 1 41 ? 8.055 14.094 -1.535 1 89.44 41 LYS B C 1
ATOM 1414 O O . LYS B 1 41 ? 7.988 13.32 -2.498 1 89.44 41 LYS B O 1
ATOM 1419 N N . ALA B 1 42 ? 7.336 13.969 -0.457 1 94.56 42 ALA B N 1
ATOM 1420 C CA . ALA B 1 42 ? 6.367 12.875 -0.355 1 94.56 42 ALA B CA 1
ATOM 1421 C C . ALA B 1 42 ? 5.254 13.039 -1.387 1 94.56 42 ALA B C 1
ATOM 1423 O O . ALA B 1 42 ? 5.012 14.141 -1.885 1 94.56 42 ALA B O 1
ATOM 1424 N N . THR B 1 43 ? 4.633 11.961 -1.716 1 95.75 43 THR B N 1
ATOM 1425 C CA . THR B 1 43 ? 3.488 11.953 -2.619 1 95.75 43 THR B CA 1
ATOM 1426 C C . THR B 1 43 ? 2.258 11.375 -1.928 1 95.75 43 THR B C 1
ATOM 1428 O O . THR B 1 43 ? 2.348 10.359 -1.235 1 95.75 43 THR B O 1
ATOM 1431 N N . VAL B 1 44 ? 1.157 12.062 -2.113 1 97.62 44 VAL B N 1
ATOM 1432 C CA . VAL B 1 44 ? -0.146 11.594 -1.659 1 97.62 44 VAL B CA 1
ATOM 1433 C C . VAL B 1 44 ? -1.049 11.328 -2.861 1 97.62 44 VAL B C 1
ATOM 1435 O O . VAL B 1 44 ? -1.178 12.18 -3.746 1 97.62 44 VAL B O 1
ATOM 1438 N N . VAL B 1 45 ? -1.607 10.156 -2.957 1 98 45 VAL B N 1
ATOM 1439 C CA . VAL B 1 45 ? -2.697 9.867 -3.885 1 98 45 VAL B CA 1
ATOM 1440 C C . VAL B 1 45 ? -4 9.688 -3.109 1 98 45 VAL B C 1
ATOM 1442 O O . VAL B 1 45 ? -4.164 8.711 -2.373 1 98 45 VAL B O 1
ATOM 1445 N N . TRP B 1 46 ? -4.914 10.672 -3.289 1 98.19 46 TRP B N 1
ATOM 1446 C CA . TRP B 1 46 ? -6.195 10.68 -2.584 1 98.19 46 TRP B CA 1
ATOM 1447 C C . TRP B 1 46 ? -7.348 10.406 -3.543 1 98.19 46 TRP B C 1
ATOM 1449 O O . TRP B 1 46 ? -7.738 11.281 -4.32 1 98.19 46 TRP B O 1
ATOM 1459 N N . ASN B 1 47 ? -7.844 9.188 -3.479 1 96.5 47 ASN B N 1
ATOM 1460 C CA . ASN B 1 47 ? -8.891 8.734 -4.387 1 96.5 47 ASN B CA 1
ATOM 1461 C C . ASN B 1 47 ? -8.523 9.008 -5.844 1 96.5 47 ASN B C 1
ATOM 1463 O O . ASN B 1 47 ? -9.328 9.562 -6.598 1 96.5 47 ASN B O 1
ATOM 1467 N N . GLY B 1 48 ? -7.297 8.641 -6.102 1 95.81 48 GLY B N 1
ATOM 1468 C CA . GLY B 1 48 ? -6.867 8.719 -7.488 1 95.81 48 GLY B CA 1
ATOM 1469 C C . GLY B 1 48 ? -6.262 10.055 -7.852 1 95.81 48 GLY B C 1
ATOM 1470 O O . GLY B 1 48 ? -5.73 10.227 -8.953 1 95.81 48 GLY B O 1
ATOM 1471 N N . ASN B 1 49 ? -6.281 11.016 -6.961 1 95.94 49 ASN B N 1
ATOM 1472 C CA . ASN B 1 49 ? -5.734 12.344 -7.211 1 95.94 49 ASN B CA 1
ATOM 1473 C C . ASN B 1 49 ? -4.383 12.531 -6.523 1 95.94 49 ASN B C 1
ATOM 1475 O O . ASN B 1 49 ? -4.297 12.508 -5.297 1 95.94 49 ASN B O 1
ATOM 1479 N N . ALA B 1 50 ? -3.385 12.836 -7.32 1 95.94 50 ALA B N 1
ATOM 1480 C CA . ALA B 1 50 ? -2.027 12.906 -6.785 1 95.94 50 ALA B CA 1
ATOM 1481 C C . ALA B 1 50 ? -1.656 14.336 -6.418 1 95.94 50 ALA B C 1
ATOM 1483 O O . ALA B 1 50 ? -2 15.281 -7.137 1 95.94 50 ALA B O 1
ATOM 1484 N N . VAL B 1 51 ? -1.027 14.516 -5.344 1 95.69 51 VAL B N 1
ATOM 1485 C CA . VAL B 1 51 ? -0.381 15.758 -4.93 1 95.69 51 VAL B CA 1
ATOM 1486 C C . VAL B 1 51 ? 0.998 15.453 -4.348 1 95.69 51 VAL B C 1
ATOM 1488 O O . VAL B 1 51 ? 1.184 14.438 -3.672 1 95.69 51 VAL B O 1
ATOM 1491 N N . SER B 1 52 ? 1.936 16.266 -4.617 1 94.62 52 SER B N 1
ATOM 1492 C CA . SER B 1 52 ? 3.285 16.031 -4.113 1 94.62 52 SER B CA 1
ATOM 1493 C C . SER B 1 52 ? 3.916 17.328 -3.605 1 94.62 52 SER B C 1
ATOM 1495 O O . SER B 1 52 ? 3.641 18.406 -4.133 1 94.62 52 SER B O 1
ATOM 1497 N N . GLY B 1 53 ? 4.758 17.094 -2.615 1 93.5 53 GLY B N 1
ATOM 1498 C CA . GLY B 1 53 ? 5.477 18.219 -2.061 1 93.5 53 GLY B CA 1
ATOM 1499 C C . GLY B 1 53 ? 4.762 18.859 -0.883 1 93.5 53 GLY B C 1
ATOM 1500 O O . GLY B 1 53 ? 3.531 18.844 -0.814 1 93.5 53 GLY B O 1
ATOM 1501 N N . THR B 1 54 ? 5.539 19.469 -0.031 1 94.19 54 THR B N 1
ATOM 1502 C CA . THR B 1 54 ? 5.055 19.969 1.246 1 94.19 54 THR B CA 1
ATOM 1503 C C . THR B 1 54 ? 3.943 21 1.03 1 94.19 54 THR B C 1
ATOM 1505 O O . THR B 1 54 ? 2.891 20.922 1.666 1 94.19 54 THR B O 1
ATOM 1508 N N . GLU B 1 55 ? 4.145 21.906 0.133 1 95.5 55 GLU B N 1
ATOM 1509 C CA . GLU B 1 55 ? 3.188 22.984 -0.079 1 95.5 55 GLU B CA 1
ATOM 1510 C C . GLU B 1 55 ? 1.851 22.453 -0.582 1 95.5 55 GLU B C 1
ATOM 1512 O O . GLU B 1 55 ? 0.797 22.781 -0.034 1 95.5 55 GLU B O 1
ATOM 1517 N N . GLU B 1 56 ? 1.877 21.609 -1.612 1 96.62 56 GLU B N 1
ATOM 1518 C CA . GLU B 1 56 ? 0.656 21.094 -2.215 1 96.62 56 GLU B CA 1
ATOM 1519 C C . GLU B 1 56 ? -0.068 20.141 -1.261 1 96.62 56 GLU B C 1
ATOM 1521 O O . GLU B 1 56 ? -1.3 20.125 -1.22 1 96.62 56 GLU B O 1
ATOM 1526 N N . ILE B 1 57 ? 0.674 19.391 -0.521 1 97.19 57 ILE B N 1
ATOM 1527 C CA . ILE B 1 57 ? 0.083 18.484 0.461 1 97.19 57 ILE B CA 1
ATOM 1528 C C . ILE B 1 57 ? -0.612 19.297 1.554 1 97.19 57 ILE B C 1
ATOM 1530 O O . ILE B 1 57 ? -1.742 18.984 1.94 1 97.19 57 ILE B O 1
ATOM 1534 N N . THR B 1 58 ? 0.065 20.344 2.01 1 96.81 58 THR B N 1
ATOM 1535 C CA . THR B 1 58 ? -0.52 21.219 3.029 1 96.81 58 THR B CA 1
ATOM 1536 C C . THR B 1 58 ? -1.838 21.812 2.545 1 96.81 58 THR B C 1
ATOM 1538 O O . THR B 1 58 ? -2.854 21.734 3.24 1 96.81 58 THR B O 1
ATOM 1541 N N . LYS B 1 59 ? -1.838 22.375 1.347 1 97.06 59 LYS B N 1
ATOM 1542 C CA . LYS B 1 59 ? -3.039 22.969 0.768 1 97.06 59 LYS B CA 1
ATOM 1543 C C . LYS B 1 59 ? -4.156 21.938 0.641 1 97.06 59 LYS B C 1
ATOM 1545 O O . LYS B 1 59 ? -5.32 22.234 0.915 1 97.06 59 LYS B O 1
ATOM 1550 N N . PHE B 1 60 ? -3.803 20.766 0.2 1 97.81 60 PHE B N 1
ATOM 1551 C CA . PHE B 1 60 ? -4.777 19.703 -0.006 1 97.81 60 PHE B CA 1
ATOM 1552 C C . PHE B 1 60 ? -5.48 19.359 1.3 1 97.81 60 PHE B C 1
ATOM 1554 O O . PHE B 1 60 ? -6.715 19.359 1.367 1 97.81 60 PHE B O 1
ATOM 1561 N N . PHE B 1 61 ? -4.68 19.094 2.371 1 97.12 61 PHE B N 1
ATOM 1562 C CA . PHE B 1 61 ? -5.273 18.688 3.641 1 97.12 61 PHE B CA 1
ATOM 1563 C C . PHE B 1 61 ? -6.082 19.828 4.246 1 97.12 61 PHE B C 1
ATOM 1565 O O . PHE B 1 61 ? -7.117 19.594 4.879 1 97.12 61 PHE B O 1
ATOM 1572 N N . ASP B 1 62 ? -5.617 21.031 4.035 1 95.44 62 ASP B N 1
ATOM 1573 C CA . ASP B 1 62 ? -6.352 22.188 4.531 1 95.44 62 ASP B CA 1
ATOM 1574 C C . ASP B 1 62 ? -7.715 22.312 3.859 1 95.44 62 ASP B C 1
ATOM 1576 O O . ASP B 1 62 ? -8.648 22.891 4.426 1 95.44 62 ASP B O 1
ATOM 1580 N N . SER B 1 63 ? -7.82 21.781 2.719 1 96.38 63 SER B N 1
ATOM 1581 C CA . SER B 1 63 ? -9.047 21.922 1.942 1 96.38 63 SER B CA 1
ATOM 1582 C C . SER B 1 63 ? -10.078 20.859 2.338 1 96.38 63 SER B C 1
ATOM 1584 O O . SER B 1 63 ? -11.25 20.969 1.975 1 96.38 63 SER B O 1
ATOM 1586 N N . LEU B 1 64 ? -9.641 19.844 3.037 1 96.12 64 LEU B N 1
ATOM 1587 C CA . LEU B 1 64 ? -10.547 18.766 3.406 1 96.12 64 LEU B CA 1
ATOM 1588 C C . LEU B 1 64 ? -11.5 19.203 4.508 1 96.12 64 LEU B C 1
ATOM 1590 O O . LEU B 1 64 ? -11.102 19.922 5.434 1 96.12 64 LEU B O 1
ATOM 1594 N N . PRO B 1 65 ? -12.75 18.766 4.457 1 95.94 65 PRO B N 1
ATOM 1595 C CA . PRO B 1 65 ? -13.648 19 5.586 1 95.94 65 PRO B CA 1
ATOM 1596 C C . PRO B 1 65 ? -13.219 18.25 6.848 1 95.94 65 PRO B C 1
ATOM 1598 O O . PRO B 1 65 ? -12.336 17.391 6.789 1 95.94 65 PRO B O 1
ATOM 1601 N N . GLN B 1 66 ? -13.859 18.672 7.969 1 95.44 66 GLN B N 1
ATOM 1602 C CA . GLN B 1 66 ? -13.641 17.906 9.188 1 95.44 66 GLN B CA 1
ATOM 1603 C C . GLN B 1 66 ? -13.992 16.422 8.984 1 95.44 66 GLN B C 1
ATOM 1605 O O . GLN B 1 66 ? -14.969 16.109 8.312 1 95.44 66 GLN B O 1
ATOM 1610 N N . SER B 1 67 ? -13.211 15.609 9.586 1 95.75 67 SER B N 1
ATOM 1611 C CA . SER B 1 67 ? -13.414 14.18 9.375 1 95.75 67 SER B CA 1
ATOM 1612 C C . SER B 1 67 ? -13.297 13.406 10.68 1 95.75 67 SER B C 1
ATOM 1614 O O . SER B 1 67 ? -12.758 13.914 11.664 1 95.75 67 SER B O 1
ATOM 1616 N N . GLU B 1 68 ? -13.906 12.211 10.695 1 96.12 68 GLU B N 1
ATOM 1617 C CA . GLU B 1 68 ? -13.82 11.227 11.766 1 96.12 68 GLU B CA 1
ATOM 1618 C C . GLU B 1 68 ? -13.414 9.859 11.234 1 96.12 68 GLU B C 1
ATOM 1620 O O . GLU B 1 68 ? -14.188 9.211 10.523 1 96.12 68 GLU B O 1
ATOM 1625 N N . PHE B 1 69 ? -12.25 9.469 11.594 1 96.94 69 PHE B N 1
ATOM 1626 C CA . PHE B 1 69 ? -11.75 8.156 11.18 1 96.94 69 PHE B CA 1
ATOM 1627 C C . PHE B 1 69 ? -11.969 7.125 12.281 1 96.94 69 PHE B C 1
ATOM 1629 O O . PHE B 1 69 ? -11.75 7.402 13.453 1 96.94 69 PHE B O 1
ATOM 1636 N N . VAL B 1 70 ? -12.438 5.98 11.891 1 96.81 70 VAL B N 1
ATOM 1637 C CA . VAL B 1 70 ? -12.516 4.797 12.742 1 96.81 70 VAL B CA 1
ATOM 1638 C C . VAL B 1 70 ? -11.734 3.65 12.102 1 96.81 70 VAL B C 1
ATOM 1640 O O . VAL B 1 70 ? -12.195 3.029 11.148 1 96.81 70 VAL B O 1
ATOM 1643 N N . THR B 1 71 ? -10.562 3.346 12.648 1 96.81 71 THR B N 1
ATOM 1644 C CA . THR B 1 71 ? -9.742 2.266 12.109 1 96.81 71 THR B CA 1
ATOM 1645 C C . THR B 1 71 ? -10.227 0.913 12.617 1 96.81 71 THR B C 1
ATOM 1647 O O . THR B 1 71 ? -10.445 0.74 13.82 1 96.81 71 THR B O 1
ATOM 1650 N N . GLU B 1 72 ? -10.453 0.017 11.766 1 96.94 72 GLU B N 1
ATOM 1651 C CA . GLU B 1 72 ? -10.914 -1.319 12.133 1 96.94 72 GLU B CA 1
ATOM 1652 C C . GLU B 1 72 ? -9.758 -2.32 12.133 1 96.94 72 GLU B C 1
ATOM 1654 O O . GLU B 1 72 ? -9.883 -3.418 12.68 1 96.94 72 GLU B O 1
ATOM 1659 N N . GLY B 1 73 ? -8.688 -1.985 11.555 1 96.44 73 GLY B N 1
ATOM 1660 C CA . GLY B 1 73 ? -7.52 -2.85 11.547 1 96.44 73 GLY B CA 1
ATOM 1661 C C . GLY B 1 73 ? -6.344 -2.254 10.797 1 96.44 73 GLY B C 1
ATOM 1662 O O . GLY B 1 73 ? -6.438 -1.144 10.266 1 96.44 73 GLY B O 1
ATOM 1663 N N . MET B 1 74 ? -5.254 -2.975 10.852 1 97.5 74 MET B N 1
ATOM 1664 C CA . MET B 1 74 ? -4 -2.504 10.266 1 97.5 74 MET B CA 1
ATOM 1665 C C . MET B 1 74 ? -3.107 -3.68 9.875 1 97.5 74 MET B C 1
ATOM 1667 O O . MET B 1 74 ? -3.043 -4.68 10.594 1 97.5 74 MET B O 1
ATOM 1671 N N . ASP B 1 75 ? -2.521 -3.609 8.695 1 98 75 ASP B N 1
ATOM 1672 C CA . ASP B 1 75 ? -1.454 -4.512 8.273 1 98 75 ASP B CA 1
ATOM 1673 C C . ASP B 1 75 ? -0.117 -3.779 8.188 1 98 75 ASP B C 1
ATOM 1675 O O . ASP B 1 75 ? -0.067 -2.611 7.789 1 98 75 ASP B O 1
ATOM 1679 N N . THR B 1 76 ? 0.91 -4.477 8.578 1 97.19 76 THR B N 1
ATOM 1680 C CA . THR B 1 76 ? 2.24 -3.877 8.57 1 97.19 76 THR B CA 1
ATOM 1681 C C . THR B 1 76 ? 3.262 -4.84 7.969 1 97.19 76 THR B C 1
ATOM 1683 O O . THR B 1 76 ? 3.221 -6.043 8.234 1 97.19 76 THR B O 1
ATOM 1686 N N . GLN B 1 77 ? 4.137 -4.332 7.113 1 95.88 77 GLN B N 1
ATOM 1687 C CA . GLN B 1 77 ? 5.176 -5.137 6.48 1 95.88 77 GLN B CA 1
ATOM 1688 C C . GLN B 1 77 ? 6.492 -4.371 6.395 1 95.88 77 GLN B C 1
ATOM 1690 O O . GLN B 1 77 ? 6.543 -3.281 5.82 1 95.88 77 GLN B O 1
ATOM 1695 N N . PRO B 1 78 ? 7.551 -4.926 7.004 1 93 78 PRO B N 1
ATOM 1696 C CA . PRO B 1 78 ? 8.859 -4.352 6.684 1 93 78 PRO B CA 1
ATOM 1697 C C . PRO B 1 78 ? 9.219 -4.492 5.207 1 93 78 PRO B C 1
ATOM 1699 O O . PRO B 1 78 ? 9.008 -5.551 4.613 1 93 78 PRO B O 1
ATOM 1702 N N . ILE B 1 79 ? 9.75 -3.43 4.543 1 91 79 ILE B N 1
ATOM 1703 C CA . ILE B 1 79 ? 10.008 -3.533 3.109 1 91 79 ILE B CA 1
ATOM 1704 C C . ILE B 1 79 ? 11.438 -3.082 2.809 1 91 79 ILE B C 1
ATOM 1706 O O . ILE B 1 79 ? 11.891 -3.168 1.667 1 91 79 ILE B O 1
ATOM 1710 N N . GLY B 1 80 ? 12.211 -2.621 3.723 1 83.56 80 GLY B N 1
ATOM 1711 C CA . GLY B 1 80 ? 13.523 -2.023 3.523 1 83.56 80 GLY B CA 1
ATOM 1712 C C . GLY B 1 80 ? 14.531 -2.984 2.924 1 83.56 80 GLY B C 1
ATOM 1713 O O . GLY B 1 80 ? 15.289 -2.617 2.02 1 83.56 80 GLY B O 1
ATOM 1714 N N . ALA B 1 81 ? 14.609 -4.168 3.328 1 72.19 81 ALA B N 1
ATOM 1715 C CA . ALA B 1 81 ? 15.633 -5.129 2.91 1 72.19 81 ALA B CA 1
ATOM 1716 C C . ALA B 1 81 ? 15.445 -5.52 1.446 1 72.19 81 ALA B C 1
ATOM 1718 O O . ALA B 1 81 ? 16.406 -5.902 0.774 1 72.19 81 ALA B O 1
ATOM 1719 N N . GLY B 1 82 ? 14.234 -5.363 0.873 1 74.12 82 GLY B N 1
ATOM 1720 C CA . GLY B 1 82 ? 13.938 -5.785 -0.488 1 74.12 82 GLY B CA 1
ATOM 1721 C C . GLY B 1 82 ? 14.141 -4.684 -1.51 1 74.12 82 GLY B C 1
ATOM 1722 O O . GLY B 1 82 ? 14.148 -4.941 -2.715 1 74.12 82 GLY B O 1
ATOM 1723 N N . ILE B 1 83 ? 14.242 -3.551 -1.23 1 76.31 83 ILE B N 1
ATOM 1724 C CA . ILE B 1 83 ? 14.375 -2.43 -2.154 1 76.31 83 ILE B CA 1
ATOM 1725 C C . ILE B 1 83 ? 15.844 -2.045 -2.293 1 76.31 83 ILE B C 1
ATOM 1727 O O . ILE B 1 83 ? 16.281 -1.628 -3.365 1 76.31 83 ILE B O 1
ATOM 1731 N N . GLN B 1 84 ? 16.875 -2.463 -1.773 1 62.59 84 GLN B N 1
ATOM 1732 C CA . GLN B 1 84 ? 18.312 -2.379 -2.012 1 62.59 84 GLN B CA 1
ATOM 1733 C C . GLN B 1 84 ? 19.094 -2.311 -0.697 1 62.59 84 GLN B C 1
ATOM 1735 O O . GLN B 1 84 ? 20.016 -3.1 -0.469 1 62.59 84 GLN B O 1
ATOM 1740 N N . ASN B 1 85 ? 19.219 -1.043 -0.074 1 54.56 85 ASN B N 1
ATOM 1741 C CA . ASN B 1 85 ? 20.375 -0.924 0.806 1 54.56 85 ASN B CA 1
ATOM 1742 C C . ASN B 1 85 ? 20.078 -1.438 2.209 1 54.56 85 ASN B C 1
ATOM 1744 O O . ASN B 1 85 ? 19 -1.162 2.756 1 54.56 85 ASN B O 1
ATOM 1748 N N . GLU B 1 86 ? 20.906 -2.441 2.574 1 51.72 86 GLU B N 1
ATOM 1749 C CA . GLU B 1 86 ? 20.922 -3.08 3.887 1 51.72 86 GLU B CA 1
ATOM 1750 C C . GLU B 1 86 ? 20.516 -2.1 4.984 1 51.72 86 GLU B C 1
ATOM 1752 O O . GLU B 1 86 ? 19.984 -2.502 6.02 1 51.72 86 GLU B O 1
ATOM 1757 N N . GLY B 1 87 ? 20.453 -0.835 4.633 1 56.91 87 GLY B N 1
ATOM 1758 C CA . GLY B 1 87 ? 20.281 0.096 5.734 1 56.91 87 GLY B CA 1
ATOM 1759 C C . GLY B 1 87 ? 18.938 0.805 5.707 1 56.91 87 GLY B C 1
ATOM 1760 O O . GLY B 1 87 ? 18.609 1.572 6.613 1 56.91 87 GLY B O 1
ATOM 1761 N N . SER B 1 88 ? 18.094 0.361 4.738 1 67.06 88 SER B N 1
ATOM 1762 C CA . SER B 1 88 ? 16.844 1.094 4.707 1 67.06 88 SER B CA 1
ATOM 1763 C C . SER B 1 88 ? 15.828 0.496 5.684 1 67.06 88 SER B C 1
ATOM 1765 O O . SER B 1 88 ? 15.766 -0.724 5.848 1 67.06 88 SER B O 1
ATOM 1767 N N . ASN B 1 89 ? 15.375 1.375 6.508 1 84.06 89 ASN B N 1
ATOM 1768 C CA . ASN B 1 89 ? 14.312 0.994 7.434 1 84.06 89 ASN B CA 1
ATOM 1769 C C . ASN B 1 89 ? 12.953 1.515 6.977 1 84.06 89 ASN B C 1
ATOM 1771 O O . ASN B 1 89 ? 12.469 2.521 7.492 1 84.06 89 ASN B O 1
ATOM 1775 N N . ALA B 1 90 ? 12.383 0.823 5.977 1 91.75 90 ALA B N 1
ATOM 1776 C CA . ALA B 1 90 ? 11.078 1.237 5.469 1 91.75 90 ALA B CA 1
ATOM 1777 C C . ALA B 1 90 ? 10 0.22 5.832 1 91.75 90 ALA B C 1
ATOM 1779 O O . ALA B 1 90 ? 10.273 -0.981 5.906 1 91.75 90 ALA B O 1
ATOM 1780 N N . ILE B 1 91 ? 8.828 0.744 6.102 1 95.12 91 ILE B N 1
ATOM 1781 C CA . ILE B 1 91 ? 7.676 -0.063 6.496 1 95.12 91 ILE B CA 1
ATOM 1782 C C . ILE B 1 91 ? 6.465 0.312 5.645 1 95.12 91 ILE B C 1
ATOM 1784 O O . ILE B 1 91 ? 6.219 1.494 5.391 1 95.12 91 ILE B O 1
ATOM 1788 N N . MET B 1 92 ? 5.777 -0.684 5.129 1 97.12 92 MET B N 1
ATOM 1789 C CA . MET B 1 92 ? 4.449 -0.467 4.559 1 97.12 92 MET B CA 1
ATOM 1790 C C . MET B 1 92 ? 3.365 -0.686 5.605 1 97.12 92 MET B C 1
ATOM 1792 O O . MET B 1 92 ? 3.326 -1.733 6.258 1 97.12 92 MET B O 1
ATOM 1796 N N . VAL B 1 93 ? 2.551 0.255 5.797 1 98.31 93 VAL B N 1
ATOM 1797 C CA . VAL B 1 93 ? 1.433 0.164 6.73 1 98.31 93 VAL B CA 1
ATOM 1798 C C . VAL B 1 93 ? 0.12 0.415 5.992 1 98.31 93 VAL B C 1
ATOM 1800 O O . VAL B 1 93 ? -0.022 1.418 5.289 1 98.31 93 VAL B O 1
ATOM 1803 N N . THR B 1 94 ? -0.839 -0.45 6.148 1 98.5 94 THR B N 1
ATOM 1804 C CA . THR B 1 94 ? -2.162 -0.278 5.559 1 98.5 94 THR B CA 1
ATOM 1805 C C . THR B 1 94 ? -3.238 -0.257 6.641 1 98.5 94 THR B C 1
ATOM 1807 O O . THR B 1 94 ? -3.344 -1.193 7.438 1 98.5 94 THR B O 1
ATOM 1810 N N . PHE B 1 95 ? -3.988 0.847 6.66 1 98.19 95 PHE B N 1
ATOM 1811 C CA . PHE B 1 95 ? -5.152 0.957 7.531 1 98.19 95 PHE B CA 1
ATOM 1812 C C . PHE B 1 95 ? -6.438 0.703 6.754 1 98.19 95 PHE B C 1
ATOM 1814 O O . PHE B 1 95 ? -6.531 1.041 5.57 1 98.19 95 PHE B O 1
ATOM 1821 N N . TYR B 1 96 ? -7.406 0.148 7.5 1 97.69 96 TYR B N 1
ATOM 1822 C CA . TYR B 1 96 ? -8.742 0.015 6.938 1 97.69 96 TYR B CA 1
ATOM 1823 C C . TYR B 1 96 ? -9.812 0.261 7.996 1 97.69 96 TYR B C 1
ATOM 1825 O O . TYR B 1 96 ? -9.602 -0.034 9.172 1 97.69 96 TYR B O 1
ATOM 1833 N N . GLY B 1 97 ? -10.93 0.849 7.559 1 97.25 97 GLY B N 1
ATOM 1834 C CA . GLY B 1 97 ? -12.016 1.184 8.469 1 97.25 97 GLY B CA 1
ATOM 1835 C C . GLY B 1 97 ? -13.062 2.088 7.852 1 97.25 97 GLY B C 1
ATOM 1836 O O . GLY B 1 97 ? -13.422 1.916 6.684 1 97.25 97 GLY B O 1
ATOM 1837 N N . LYS B 1 98 ? -13.594 2.939 8.703 1 97.62 98 LYS B N 1
ATOM 1838 C CA . LYS B 1 98 ? -14.633 3.871 8.266 1 97.62 98 LYS B CA 1
ATOM 1839 C C . LYS B 1 98 ? -14.203 5.316 8.5 1 97.62 98 LYS B C 1
ATOM 1841 O O . LYS B 1 98 ? -13.469 5.609 9.438 1 97.62 98 LYS B O 1
ATOM 1846 N N . VAL B 1 99 ? -14.727 6.168 7.629 1 97 99 VAL B N 1
ATOM 1847 C CA . VAL B 1 99 ? -14.477 7.594 7.789 1 97 99 VAL B CA 1
ATOM 1848 C C . VAL B 1 99 ? -15.719 8.383 7.402 1 97 99 VAL B C 1
ATOM 1850 O O . VAL B 1 99 ? -16.469 7.98 6.508 1 97 99 VAL B O 1
ATOM 1853 N N . LYS B 1 100 ? -15.914 9.414 8.055 1 96.88 100 LYS B N 1
ATOM 1854 C CA . LYS B 1 100 ? -16.953 10.375 7.672 1 96.88 100 LYS B CA 1
ATOM 1855 C C . LYS B 1 100 ? -16.391 11.789 7.586 1 96.88 100 LYS B C 1
ATOM 1857 O O . LYS B 1 100 ? -15.555 12.18 8.406 1 96.88 100 LYS B O 1
ATOM 1862 N N . PHE B 1 101 ? -16.672 12.445 6.562 1 95.88 101 PHE B N 1
ATOM 1863 C CA . PHE B 1 101 ? -16.375 13.867 6.41 1 95.88 101 PHE B CA 1
ATOM 1864 C C . PHE B 1 101 ? -17.625 14.695 6.676 1 95.88 101 PHE B C 1
ATOM 1866 O O . PHE B 1 101 ? -18.75 14.219 6.496 1 95.88 101 PHE B O 1
ATOM 1873 N N . ALA B 1 102 ? -17.375 15.875 7.141 1 96.12 102 ALA B N 1
ATOM 1874 C CA . ALA B 1 102 ? -18.5 16.75 7.453 1 96.12 102 ALA B CA 1
ATOM 1875 C C . ALA B 1 102 ? -19.5 16.781 6.305 1 96.12 102 ALA B C 1
ATOM 1877 O O . ALA B 1 102 ? -19.125 17 5.148 1 96.12 102 ALA B O 1
ATOM 1878 N N . GLY B 1 103 ? -20.75 16.469 6.594 1 94.19 103 GLY B N 1
ATOM 1879 C CA . GLY B 1 103 ? -21.828 16.531 5.617 1 94.19 103 GLY B CA 1
ATOM 1880 C C . GLY B 1 103 ? -22.047 15.211 4.895 1 94.19 103 GLY B C 1
ATOM 1881 O O . GLY B 1 103 ? -22.859 15.125 3.977 1 94.19 103 GLY B O 1
ATOM 1882 N N . SER B 1 104 ? -21.281 14.18 5.223 1 94.69 104 SER B N 1
ATOM 1883 C CA . SER B 1 104 ? -21.422 12.883 4.562 1 94.69 104 SER B CA 1
ATOM 1884 C C . SER B 1 104 ? -21.625 11.766 5.582 1 94.69 104 SER B C 1
ATOM 1886 O O . SER B 1 104 ? -21.516 11.992 6.789 1 94.69 104 SER B O 1
ATOM 1888 N N . ASN B 1 105 ? -22.016 10.633 5.117 1 96.44 105 ASN B N 1
ATOM 1889 C CA . ASN B 1 105 ? -22.094 9.438 5.945 1 96.44 105 ASN B CA 1
ATOM 1890 C C . ASN B 1 105 ? -20.75 8.711 6.008 1 96.44 105 ASN B C 1
ATOM 1892 O O . ASN B 1 105 ? -19.828 9.031 5.254 1 96.44 105 ASN B O 1
ATOM 1896 N N . PHE B 1 106 ? -20.719 7.824 6.992 1 96.81 106 PHE B N 1
ATOM 1897 C CA . PHE B 1 106 ? -19.516 6.984 7.062 1 96.81 106 PHE B CA 1
ATOM 1898 C C . PHE B 1 106 ? -19.344 6.195 5.77 1 96.81 106 PHE B C 1
ATOM 1900 O O . PHE B 1 106 ? -20.312 5.688 5.203 1 96.81 106 PHE B O 1
ATOM 1907 N N . LYS B 1 107 ? -18.156 6.105 5.305 1 96.31 107 LYS B N 1
ATOM 1908 C CA . LYS B 1 107 ? -17.719 5.254 4.203 1 96.31 107 LYS B CA 1
ATOM 1909 C C . LYS B 1 107 ? -16.516 4.418 4.594 1 96.31 107 LYS B C 1
ATOM 1911 O O . LYS B 1 107 ? -15.75 4.801 5.488 1 96.31 107 LYS B O 1
ATOM 1916 N N . THR B 1 108 ? -16.406 3.311 3.957 1 96.81 108 THR B N 1
ATOM 1917 C CA . THR B 1 108 ? -15.227 2.494 4.203 1 96.81 108 THR B CA 1
ATOM 1918 C C . THR B 1 108 ? -14.023 3.033 3.43 1 96.81 108 THR B C 1
ATOM 1920 O O . THR B 1 108 ? -14.188 3.656 2.379 1 96.81 108 THR B O 1
ATOM 1923 N N . PHE B 1 109 ? -12.859 2.871 4.039 1 97.62 109 PHE B N 1
ATOM 1924 C CA . PHE B 1 109 ? -11.656 3.357 3.369 1 97.62 109 PHE B CA 1
ATOM 1925 C C . PHE B 1 109 ? -10.492 2.398 3.58 1 97.62 109 PHE B C 1
ATOM 1927 O O . PHE B 1 109 ? -10.531 1.563 4.484 1 97.62 109 PHE B O 1
ATOM 1934 N N . THR B 1 110 ? -9.531 2.41 2.723 1 97.94 110 THR B N 1
ATOM 1935 C CA . THR B 1 110 ? -8.172 1.904 2.92 1 97.94 110 THR B CA 1
ATOM 1936 C C . THR B 1 110 ? -7.148 3.021 2.742 1 97.94 110 THR B C 1
ATOM 1938 O O . THR B 1 110 ? -7.332 3.91 1.907 1 97.94 110 THR B O 1
ATOM 1941 N N . GLN B 1 111 ? -6.152 3.035 3.527 1 98.5 111 GLN B N 1
ATOM 1942 C CA . GLN B 1 111 ? -5.047 3.982 3.402 1 98.5 111 GLN B CA 1
ATOM 1943 C C . GLN B 1 111 ? -3.705 3.297 3.635 1 98.5 111 GLN B C 1
ATOM 1945 O O . GLN B 1 111 ? -3.488 2.684 4.68 1 98.5 111 GLN B O 1
ATOM 1950 N N . THR B 1 112 ? -2.799 3.336 2.643 1 98.75 112 THR B N 1
ATOM 1951 C CA . THR B 1 112 ? -1.496 2.684 2.723 1 98.75 112 THR B CA 1
ATOM 1952 C C . THR B 1 112 ? -0.374 3.717 2.748 1 98.75 112 THR B C 1
ATOM 1954 O O . THR B 1 112 ? -0.336 4.621 1.912 1 98.75 112 THR B O 1
ATOM 1957 N N . PHE B 1 113 ? 0.511 3.555 3.695 1 98.44 113 PHE B N 1
ATOM 1958 C CA . PHE B 1 113 ? 1.668 4.43 3.846 1 98.44 113 PHE B CA 1
ATOM 1959 C C . PHE B 1 113 ? 2.963 3.66 3.615 1 98.44 113 PHE B C 1
ATOM 1961 O O . PHE B 1 113 ? 3.078 2.498 4.008 1 98.44 113 PHE B O 1
ATOM 1968 N N . ILE B 1 114 ? 3.883 4.32 3.033 1 96.62 114 ILE B N 1
ATOM 1969 C CA . ILE B 1 114 ? 5.281 3.924 3.146 1 96.62 114 ILE B CA 1
ATOM 1970 C C . ILE B 1 114 ? 6.004 4.852 4.121 1 96.62 114 ILE B C 1
ATOM 1972 O O . ILE B 1 114 ? 6.062 6.062 3.906 1 96.62 114 ILE B O 1
ATOM 1976 N N . LEU B 1 115 ? 6.496 4.223 5.172 1 95.69 115 LEU B N 1
ATOM 1977 C CA . LEU B 1 115 ? 7.242 4.957 6.188 1 95.69 115 LEU B CA 1
ATOM 1978 C C . LEU B 1 115 ? 8.734 4.668 6.078 1 95.69 115 LEU B C 1
ATOM 1980 O O . LEU B 1 115 ? 9.141 3.523 5.867 1 95.69 115 LEU B O 1
ATOM 1984 N N . SER B 1 116 ? 9.469 5.691 6.184 1 92.5 116 SER B N 1
ATOM 1985 C CA . SER B 1 116 ? 10.922 5.547 6.223 1 92.5 116 SER B CA 1
ATOM 1986 C C . SER B 1 116 ? 11.508 6.242 7.445 1 92.5 116 SER B C 1
ATOM 1988 O O . SER B 1 116 ? 11.078 7.34 7.809 1 92.5 116 SER B O 1
ATOM 1990 N N . ALA B 1 117 ? 12.383 5.562 8 1 87.56 117 ALA B N 1
ATOM 1991 C CA . ALA B 1 117 ? 13 6.129 9.195 1 87.56 117 ALA B CA 1
ATOM 1992 C C . ALA B 1 117 ? 14.359 6.75 8.867 1 87.56 117 ALA B C 1
ATOM 1994 O O . ALA B 1 117 ? 15.18 6.133 8.188 1 87.56 117 ALA B O 1
ATOM 1995 N N . HIS B 1 118 ? 14.445 8.055 9.203 1 79.88 118 HIS B N 1
ATOM 1996 C CA . HIS B 1 118 ? 15.719 8.766 9.195 1 79.88 118 HIS B CA 1
ATOM 1997 C C . HIS B 1 118 ? 15.984 9.445 10.531 1 79.88 118 HIS B C 1
ATOM 1999 O O . HIS B 1 118 ? 15.141 10.18 11.039 1 79.88 118 HIS B O 1
ATOM 2005 N N . ASP B 1 119 ? 17.25 9.188 11.094 1 81.19 119 ASP B N 1
ATOM 2006 C CA . ASP B 1 119 ? 17.641 9.773 12.367 1 81.19 119 ASP B CA 1
ATOM 2007 C C . ASP B 1 119 ? 16.578 9.5 13.445 1 81.19 119 ASP B C 1
ATOM 2009 O O . ASP B 1 119 ? 16.172 10.414 14.156 1 81.19 119 ASP B O 1
ATOM 2013 N N . ASN B 1 120 ? 15.969 8.219 13.438 1 78 120 ASN B N 1
ATOM 2014 C CA . ASN B 1 120 ? 15.039 7.727 14.445 1 78 120 ASN B CA 1
ATOM 2015 C C . ASN B 1 120 ? 13.68 8.414 14.336 1 78 120 ASN B C 1
ATOM 2017 O O . ASN B 1 120 ? 12.914 8.445 15.305 1 78 120 ASN B O 1
ATOM 2021 N N . LYS B 1 121 ? 13.422 9.047 13.289 1 86.19 121 LYS B N 1
ATOM 2022 C CA . LYS B 1 121 ? 12.102 9.641 13.047 1 86.19 121 LYS B CA 1
ATOM 2023 C C . LYS B 1 121 ? 11.438 9.016 11.82 1 86.19 121 LYS B C 1
ATOM 2025 O O . LYS B 1 121 ? 12.055 8.898 10.76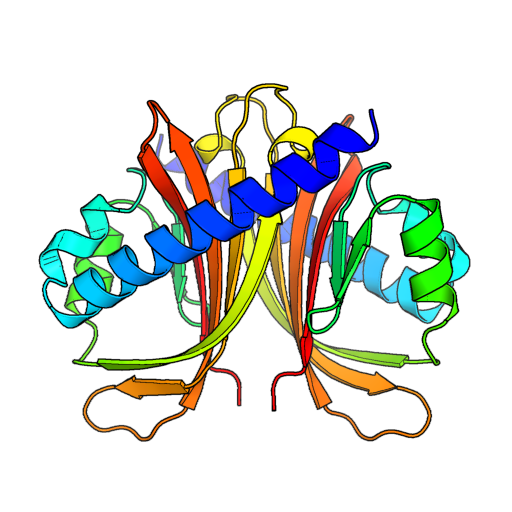6 1 86.19 121 LYS B O 1
ATOM 2030 N N . TRP B 1 122 ? 10.234 8.57 12.039 1 92.19 122 TRP B N 1
ATOM 2031 C CA . TRP B 1 122 ? 9.445 8.031 10.938 1 92.19 122 TRP B CA 1
ATOM 2032 C C . TRP B 1 122 ? 8.766 9.156 10.156 1 92.19 122 TRP B C 1
ATOM 2034 O O . TRP B 1 122 ? 8.164 10.047 10.75 1 92.19 122 TRP B O 1
ATOM 2044 N N . LYS B 1 123 ? 8.992 9.117 8.867 1 94.56 123 LYS B N 1
ATOM 2045 C CA . LYS B 1 123 ? 8.305 10.062 7.984 1 94.56 123 LYS B CA 1
ATOM 2046 C C . LYS B 1 123 ? 7.574 9.336 6.863 1 94.56 123 LYS B C 1
ATOM 2048 O O . LYS B 1 123 ? 7.973 8.234 6.469 1 94.56 123 LYS B O 1
ATOM 2053 N N . ILE B 1 124 ? 6.555 9.992 6.375 1 97 124 ILE B N 1
ATOM 2054 C CA . ILE B 1 124 ? 5.777 9.43 5.281 1 97 124 ILE B CA 1
ATOM 2055 C C . ILE B 1 124 ? 6.453 9.742 3.947 1 97 124 ILE B C 1
ATOM 2057 O O . ILE B 1 124 ? 6.668 10.914 3.617 1 97 124 ILE B O 1
ATOM 2061 N N . VAL B 1 125 ? 6.754 8.688 3.229 1 94.69 125 VAL B N 1
ATOM 2062 C CA . VAL B 1 125 ? 7.277 8.805 1.873 1 94.69 125 VAL B CA 1
ATOM 2063 C C . VAL B 1 125 ? 6.125 8.844 0.872 1 94.69 125 VAL B C 1
ATOM 2065 O O . VAL B 1 125 ? 6.168 9.602 -0.103 1 94.69 125 VAL B O 1
ATOM 2068 N N . SER B 1 126 ? 5.188 8.047 1.096 1 96.88 126 SER B N 1
ATOM 2069 C CA . SER B 1 126 ? 4.055 7.879 0.194 1 96.88 126 SER B CA 1
ATOM 2070 C C . SER B 1 126 ? 2.777 7.562 0.966 1 96.88 126 SER B C 1
ATOM 2072 O O . SER B 1 126 ? 2.812 6.848 1.969 1 96.88 126 SER B O 1
ATOM 2074 N N . ASP B 1 127 ? 1.708 8.148 0.539 1 98.56 127 ASP B N 1
ATOM 2075 C 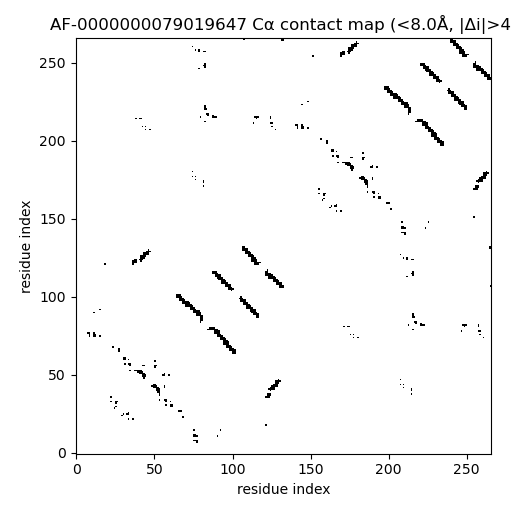CA . ASP B 1 127 ? 0.377 8.016 1.122 1 98.56 127 ASP B CA 1
ATOM 2076 C C . ASP B 1 127 ? -0.67 7.746 0.044 1 98.56 127 ASP B C 1
ATOM 2078 O O . ASP B 1 127 ? -0.896 8.586 -0.832 1 98.56 127 ASP B O 1
ATOM 2082 N N . ASN B 1 128 ? -1.324 6.602 0.106 1 98.69 128 ASN B N 1
ATOM 2083 C CA . ASN B 1 128 ? -2.373 6.238 -0.84 1 98.69 128 ASN B CA 1
ATOM 2084 C C . ASN B 1 128 ? -3.697 5.965 -0.131 1 98.69 128 ASN B C 1
ATOM 2086 O O . ASN B 1 128 ? -3.838 4.961 0.569 1 98.69 128 ASN B O 1
ATOM 2090 N N . PHE B 1 129 ? -4.691 6.863 -0.336 1 98.56 129 PHE B N 1
ATOM 2091 C CA . PHE B 1 129 ? -6.004 6.777 0.292 1 98.56 129 PHE B CA 1
ATOM 2092 C C . PHE B 1 129 ? -7.082 6.484 -0.744 1 98.56 129 PHE B C 1
ATOM 2094 O O . PHE B 1 129 ? -7.117 7.109 -1.807 1 98.56 129 PHE B O 1
ATOM 2101 N N . ARG B 1 130 ? -8.016 5.523 -0.389 1 97.62 130 ARG B N 1
ATOM 2102 C CA . ARG B 1 130 ? -9.18 5.273 -1.237 1 97.62 130 ARG B CA 1
ATOM 2103 C C . ARG B 1 130 ? -10.406 4.941 -0.398 1 97.62 130 ARG B C 1
ATOM 2105 O O . ARG B 1 130 ? -10.312 4.195 0.581 1 97.62 130 ARG B O 1
ATOM 2112 N N . PHE B 1 131 ? -11.516 5.523 -0.843 1 96.5 131 PHE B N 1
ATOM 2113 C CA . PHE B 1 131 ? -12.781 4.973 -0.385 1 96.5 131 PHE B CA 1
ATOM 2114 C C . PHE B 1 131 ? -13.008 3.576 -0.959 1 96.5 131 PHE B C 1
ATOM 2116 O O . PHE B 1 131 ? -12.617 3.299 -2.094 1 96.5 131 PHE B O 1
ATOM 2123 N N . THR B 1 132 ? -13.594 2.715 -0.012 1 91.88 132 THR B N 1
ATOM 2124 C CA . THR B 1 132 ? -13.859 1.358 -0.481 1 91.88 132 THR B CA 1
ATOM 2125 C C . THR B 1 132 ? -15.359 1.075 -0.494 1 91.88 132 THR B C 1
ATOM 2127 O O . THR B 1 132 ? -16.094 1.599 0.339 1 91.88 132 THR B O 1
ATOM 2130 N N . GLU B 1 133 ? -16.078 1.156 -1.62 1 76.38 133 GLU B N 1
ATOM 2131 C CA . GLU B 1 133 ? -17.516 0.925 -1.689 1 76.38 133 GLU B CA 1
ATOM 2132 C C . GLU B 1 133 ? -17.844 -0.563 -1.612 1 76.38 133 GLU B C 1
ATOM 2134 O O . GLU B 1 133 ? -17.031 -1.402 -2.016 1 76.38 133 GLU B O 1
#

Radius of gyration: 17.78 Å; Cα contacts (8 Å, |Δi|>4): 538; chains: 2; bounding box: 43×47×35 Å